Protein AF-A0A4Q3V5G9-F1 (afdb_monomer_lite)

Radius of gyration: 16.15 Å; chains: 1; bounding box: 48×38×40 Å

Structure (mmCIF, N/CA/C/O backbone):
data_AF-A0A4Q3V5G9-F1
#
_entry.id   AF-A0A4Q3V5G9-F1
#
loop_
_atom_site.group_PDB
_atom_site.id
_atom_site.type_symbol
_atom_site.label_atom_id
_atom_site.label_alt_id
_atom_site.label_comp_id
_atom_site.label_asym_id
_atom_site.label_entity_id
_atom_site.label_seq_id
_atom_site.pdbx_PDB_ins_code
_atom_site.Cartn_x
_atom_site.Cartn_y
_atom_site.Cartn_z
_atom_site.occupancy
_atom_site.B_iso_or_equiv
_atom_site.auth_seq_id
_atom_site.auth_comp_id
_atom_site.auth_asym_id
_atom_site.auth_atom_id
_atom_site.pdbx_PDB_model_num
ATOM 1 N N . MET A 1 1 ? -31.375 -8.725 -7.539 1.00 31.72 1 MET A N 1
ATOM 2 C CA . MET A 1 1 ? -30.262 -9.486 -8.143 1.00 31.72 1 MET A CA 1
ATOM 3 C C . MET A 1 1 ? -29.167 -9.565 -7.100 1.00 31.72 1 MET A C 1
ATOM 5 O O . MET A 1 1 ? -28.698 -8.521 -6.667 1.00 31.72 1 MET A O 1
ATOM 9 N N . ALA A 1 2 ? -28.888 -10.764 -6.590 1.00 26.50 2 ALA A N 1
ATOM 10 C CA . ALA A 1 2 ? -27.854 -10.969 -5.586 1.00 26.50 2 ALA A CA 1
ATOM 11 C C . ALA A 1 2 ? -26.496 -10.684 -6.234 1.00 26.50 2 ALA A C 1
ATOM 13 O O . ALA A 1 2 ? -26.147 -11.306 -7.233 1.00 26.50 2 ALA A O 1
ATOM 14 N N . VAL A 1 3 ? -25.788 -9.683 -5.714 1.00 28.17 3 VAL A N 1
ATOM 15 C CA . VAL A 1 3 ? -24.399 -9.417 -6.085 1.00 28.17 3 VAL A CA 1
ATOM 16 C C . VAL A 1 3 ? -23.607 -10.580 -5.513 1.00 28.17 3 VAL A C 1
ATOM 18 O O . VAL A 1 3 ? -23.575 -10.742 -4.292 1.00 28.17 3 VAL A O 1
ATOM 21 N N . ASP A 1 4 ? -23.075 -11.414 -6.398 1.00 29.66 4 ASP A N 1
ATOM 22 C CA . ASP A 1 4 ? -22.263 -12.575 -6.063 1.00 29.66 4 ASP A CA 1
ATOM 23 C C . ASP A 1 4 ? -21.101 -12.094 -5.181 1.00 29.66 4 ASP A C 1
ATOM 25 O O . ASP A 1 4 ? -20.194 -11.382 -5.625 1.00 29.66 4 ASP A O 1
ATOM 29 N N . ARG A 1 5 ? -21.211 -12.336 -3.871 1.00 34.19 5 ARG A N 1
ATOM 30 C CA . ARG A 1 5 ? -20.168 -11.994 -2.909 1.00 34.19 5 ARG A CA 1
ATOM 31 C C . ARG A 1 5 ? -19.086 -13.034 -3.127 1.00 34.19 5 ARG A C 1
ATOM 33 O O . ARG A 1 5 ? -19.183 -14.104 -2.547 1.00 34.19 5 ARG A O 1
ATOM 40 N N . HIS A 1 6 ? -18.094 -12.720 -3.960 1.00 40.41 6 HIS A N 1
ATOM 41 C CA . HIS A 1 6 ? -16.898 -13.547 -4.089 1.00 40.41 6 HIS A CA 1
ATOM 42 C C . HIS A 1 6 ? -16.419 -13.967 -2.695 1.00 40.41 6 HIS A C 1
ATOM 44 O O . HIS A 1 6 ? -16.206 -13.121 -1.820 1.00 40.41 6 HIS A O 1
ATOM 50 N N . ASP A 1 7 ? -16.355 -15.282 -2.501 1.00 39.22 7 ASP A N 1
ATOM 51 C CA . ASP A 1 7 ? -16.186 -15.973 -1.230 1.00 39.22 7 ASP A CA 1
ATOM 52 C C . ASP A 1 7 ? -14.894 -15.570 -0.516 1.00 39.22 7 ASP A C 1
ATOM 54 O O . ASP A 1 7 ? -13.875 -16.236 -0.630 1.00 39.22 7 ASP A O 1
ATOM 58 N N . GLY A 1 8 ? -14.935 -14.461 0.221 1.00 40.03 8 GLY A N 1
ATOM 59 C CA . GLY A 1 8 ? -14.169 -14.187 1.440 1.00 40.03 8 GLY A CA 1
ATOM 60 C C . GLY A 1 8 ? -12.634 -14.271 1.426 1.00 40.03 8 GLY A C 1
ATOM 61 O O . GLY A 1 8 ? -12.043 -13.972 2.457 1.00 40.03 8 GLY A O 1
ATOM 62 N N . GLN A 1 9 ? -11.969 -14.644 0.336 1.00 40.62 9 GLN A N 1
ATOM 63 C CA . GLN A 1 9 ? -10.522 -14.864 0.275 1.00 40.62 9 GLN A CA 1
ATOM 64 C C . GLN A 1 9 ? -9.808 -13.650 -0.332 1.00 40.62 9 GLN A C 1
ATOM 66 O O . GLN A 1 9 ? -10.236 -13.119 -1.352 1.00 40.62 9 GLN A O 1
ATOM 71 N N . LEU A 1 10 ? -8.692 -13.226 0.280 1.00 41.59 10 LEU A N 1
ATOM 72 C CA . LEU A 1 10 ? -7.851 -12.120 -0.216 1.00 41.59 10 LEU A CA 1
ATOM 73 C C . LEU A 1 10 ? -7.216 -12.429 -1.585 1.00 41.59 10 LEU A C 1
ATOM 75 O O . LEU A 1 10 ? -6.940 -11.519 -2.361 1.00 41.59 10 LEU A O 1
ATOM 79 N N . VAL A 1 11 ? -7.004 -13.716 -1.870 1.00 47.81 11 VAL A N 1
ATOM 80 C CA . VAL A 1 11 ? -6.603 -14.273 -3.165 1.00 47.81 11 VAL A CA 1
ATOM 81 C C . VAL A 1 11 ? -7.326 -15.612 -3.285 1.00 47.81 11 VAL A C 1
ATOM 83 O O . VAL A 1 11 ? -7.117 -16.484 -2.443 1.00 47.81 11 VAL A O 1
ATOM 86 N N . CYS A 1 12 ? -8.198 -15.783 -4.281 1.00 43.62 12 CYS A N 1
ATOM 87 C CA . CYS A 1 12 ? -8.873 -17.067 -4.470 1.00 43.62 12 CYS A CA 1
ATOM 88 C C . CYS A 1 12 ? -7.901 -18.136 -5.001 1.00 43.62 12 CYS A C 1
ATOM 90 O O . CYS A 1 12 ? -6.871 -17.816 -5.605 1.00 43.62 12 CYS A O 1
ATOM 92 N N . GLU A 1 13 ? -8.238 -19.413 -4.811 1.00 49.06 13 GLU A N 1
ATOM 93 C CA . GLU A 1 13 ? -7.415 -20.556 -5.241 1.00 49.06 13 GLU A CA 1
ATOM 94 C C . GLU A 1 13 ? -7.000 -20.476 -6.725 1.00 49.06 13 GLU A C 1
ATOM 96 O O . GLU A 1 13 ? -5.856 -20.773 -7.081 1.00 49.06 13 GLU A O 1
ATOM 101 N N . ASP A 1 14 ? -7.894 -19.997 -7.593 1.00 48.88 14 ASP A N 1
ATOM 102 C CA . ASP A 1 14 ? -7.622 -19.823 -9.023 1.00 48.88 14 ASP A CA 1
ATOM 103 C C . ASP A 1 14 ? -6.614 -18.703 -9.308 1.00 48.88 14 ASP A C 1
ATOM 105 O O . ASP A 1 14 ? -5.777 -18.840 -10.204 1.00 48.88 14 ASP A O 1
ATOM 109 N N . CYS A 1 15 ? -6.625 -17.627 -8.514 1.00 47.16 15 CYS A N 1
ATOM 110 C CA . CYS A 1 15 ? -5.627 -16.562 -8.605 1.00 47.16 15 CYS A CA 1
ATOM 111 C C . CYS A 1 15 ? -4.254 -17.043 -8.124 1.00 47.16 15 CYS A C 1
ATOM 113 O O . CYS A 1 15 ? -3.247 -16.738 -8.763 1.00 47.16 15 CYS A O 1
ATOM 115 N N . GLY A 1 16 ? -4.207 -17.868 -7.072 1.00 53.75 16 GLY A N 1
ATOM 116 C CA . GLY A 1 16 ? -2.978 -18.531 -6.623 1.00 53.75 16 GLY A CA 1
ATOM 117 C C . GLY A 1 16 ? -2.389 -19.457 -7.695 1.00 53.75 16 GLY A C 1
ATOM 118 O O . GLY A 1 16 ? -1.198 -19.377 -8.003 1.00 53.75 16 GLY A O 1
ATOM 119 N N . LYS A 1 17 ? -3.230 -20.277 -8.345 1.00 59.41 17 LYS A N 1
ATOM 120 C CA . LYS A 1 17 ? -2.830 -21.144 -9.473 1.00 59.41 17 LYS A CA 1
ATOM 121 C C . LYS A 1 17 ? -2.362 -20.341 -10.687 1.00 59.41 17 LYS A C 1
ATOM 123 O O . LYS A 1 17 ? -1.389 -20.736 -11.329 1.00 59.41 17 LYS A O 1
ATOM 128 N N . ALA A 1 18 ? -3.024 -19.230 -11.014 1.00 58.66 18 ALA A N 1
ATOM 129 C CA . ALA A 1 18 ? -2.612 -18.343 -12.100 1.00 58.66 18 ALA A CA 1
ATOM 130 C C . ALA A 1 18 ? -1.240 -17.716 -11.814 1.00 58.66 18 ALA A C 1
ATOM 132 O O . ALA A 1 18 ? -0.359 -17.779 -12.667 1.00 58.66 18 ALA A O 1
ATOM 133 N N . LEU A 1 19 ? -1.014 -17.215 -10.593 1.00 57.75 19 LEU A N 1
ATOM 134 C CA . LEU A 1 19 ? 0.287 -16.677 -10.193 1.00 57.75 19 LEU A CA 1
ATOM 135 C C . LEU A 1 19 ? 1.388 -17.738 -10.240 1.00 57.75 19 LEU A C 1
ATOM 137 O O . LEU A 1 19 ? 2.486 -17.476 -10.723 1.00 57.75 19 LEU A O 1
ATOM 141 N N . GLN A 1 20 ? 1.094 -18.950 -9.767 1.00 64.50 20 GLN A N 1
ATOM 142 C CA . GLN A 1 20 ? 2.037 -20.065 -9.795 1.00 64.50 20 GLN A CA 1
ATOM 143 C C . GLN A 1 20 ? 2.399 -20.472 -11.231 1.00 64.50 20 GLN A C 1
ATOM 145 O O . GLN A 1 20 ? 3.570 -20.732 -11.507 1.00 64.50 20 GLN A O 1
ATOM 150 N N . ARG A 1 21 ? 1.428 -20.479 -12.156 1.00 64.69 21 ARG A N 1
ATOM 151 C CA . ARG A 1 21 ? 1.677 -20.705 -13.592 1.00 64.69 21 ARG A CA 1
ATOM 152 C C . ARG A 1 21 ? 2.525 -19.593 -14.207 1.00 64.69 21 ARG A C 1
ATOM 154 O O . ARG A 1 21 ? 3.433 -19.889 -14.972 1.00 64.69 21 ARG A O 1
ATOM 161 N N . GLU A 1 22 ? 2.241 -18.339 -13.868 1.00 59.44 22 GLU A N 1
ATOM 162 C CA . GLU A 1 22 ? 2.932 -17.172 -14.431 1.00 59.44 22 GLU A CA 1
ATOM 163 C C . GLU A 1 22 ? 4.354 -16.985 -13.871 1.00 59.44 22 GLU A C 1
ATOM 165 O O . GLU A 1 22 ? 5.231 -16.467 -14.564 1.00 59.44 22 GLU A O 1
ATOM 170 N N . LEU A 1 23 ? 4.611 -17.399 -12.625 1.00 61.69 23 LEU A N 1
ATOM 171 C CA . LEU A 1 23 ? 5.851 -17.074 -11.904 1.00 61.69 23 LEU A CA 1
ATOM 172 C C . LEU A 1 23 ? 6.726 -18.289 -11.573 1.00 61.69 23 LEU A C 1
ATOM 174 O O . LEU A 1 23 ? 7.880 -18.105 -11.190 1.00 61.69 23 LEU A O 1
ATOM 178 N N . GLY A 1 24 ? 6.218 -19.517 -11.720 1.00 56.03 24 GLY A N 1
ATOM 179 C CA . GLY A 1 24 ? 6.989 -20.753 -11.532 1.00 56.03 24 GLY A CA 1
ATOM 180 C C . GLY A 1 24 ? 7.464 -21.020 -10.096 1.00 56.03 24 GLY A C 1
ATOM 181 O O . GLY A 1 24 ? 8.323 -21.875 -9.894 1.00 56.03 24 GLY A O 1
ATOM 182 N N . ALA A 1 25 ? 6.937 -20.304 -9.098 1.00 55.59 25 ALA A N 1
ATOM 183 C CA . ALA A 1 25 ? 7.337 -20.419 -7.695 1.00 55.59 25 ALA A CA 1
ATOM 184 C C . ALA A 1 25 ? 6.276 -21.153 -6.855 1.00 55.59 25 ALA A C 1
ATOM 186 O O . ALA A 1 25 ? 5.087 -20.845 -6.944 1.00 55.59 25 ALA A O 1
ATOM 187 N N . SER A 1 26 ? 6.699 -22.093 -5.999 1.00 55.34 26 SER A N 1
ATOM 188 C CA . SER A 1 26 ? 5.831 -22.696 -4.979 1.00 55.34 26 SER A CA 1
ATOM 189 C C . SER A 1 26 ? 5.701 -21.740 -3.792 1.00 55.34 26 SER A C 1
ATOM 191 O O . SER A 1 26 ? 6.559 -21.703 -2.909 1.00 55.34 26 SER A O 1
ATOM 193 N N . ILE A 1 27 ? 4.651 -20.930 -3.785 1.00 56.03 27 ILE A N 1
ATOM 194 C CA . ILE A 1 27 ? 4.321 -20.065 -2.650 1.00 56.03 27 ILE A CA 1
ATOM 195 C C . ILE A 1 27 ? 3.196 -20.750 -1.882 1.00 56.03 27 ILE A C 1
ATOM 197 O O . ILE A 1 27 ? 2.238 -21.229 -2.486 1.00 56.03 27 ILE A O 1
ATOM 201 N N . ASP A 1 28 ? 3.329 -20.828 -0.558 1.00 59.19 28 ASP A N 1
ATOM 202 C CA . ASP A 1 28 ? 2.229 -21.248 0.305 1.00 59.19 28 ASP A CA 1
ATOM 203 C C . ASP A 1 28 ? 1.122 -20.185 0.249 1.00 59.19 28 ASP A C 1
ATOM 205 O O . ASP A 1 28 ? 1.207 -19.130 0.886 1.00 59.19 28 ASP A O 1
ATOM 209 N N . TRP A 1 29 ? 0.116 -20.473 -0.576 1.00 55.75 29 TRP A N 1
ATOM 210 C CA . TRP A 1 29 ? -1.085 -19.670 -0.782 1.00 55.75 29 TRP A CA 1
ATOM 211 C C . TRP A 1 29 ? -2.231 -20.082 0.138 1.00 55.75 29 TRP A C 1
ATOM 213 O O . TRP A 1 29 ? -3.368 -19.733 -0.164 1.00 55.75 29 TRP A O 1
ATOM 223 N N . THR A 1 30 ? -1.972 -20.835 1.217 1.00 54.78 30 THR A N 1
ATOM 224 C CA . THR A 1 30 ? -3.031 -21.254 2.144 1.00 54.78 30 THR A CA 1
ATOM 225 C C . THR A 1 30 ? -3.880 -20.035 2.510 1.00 54.78 30 THR A C 1
ATOM 227 O O . THR A 1 30 ? -3.338 -19.099 3.120 1.00 54.78 30 THR A O 1
ATOM 230 N N . PRO A 1 31 ? -5.171 -20.012 2.114 1.00 50.31 31 PRO A N 1
ATOM 231 C CA . PRO A 1 31 ? -6.043 -18.887 2.384 1.00 50.31 31 PRO A CA 1
ATOM 232 C C . PRO A 1 31 ? -6.068 -18.664 3.887 1.00 50.31 31 PRO A C 1
ATOM 234 O O . PRO A 1 31 ? -6.412 -19.568 4.651 1.00 50.31 31 PRO A O 1
ATOM 237 N N . LEU A 1 32 ? -5.654 -17.478 4.323 1.00 51.88 32 LEU A N 1
ATOM 238 C CA . LEU A 1 32 ? -5.860 -17.109 5.710 1.00 51.88 32 LEU A CA 1
ATOM 239 C C . LEU A 1 32 ? -7.339 -16.787 5.925 1.00 51.88 32 LEU A C 1
ATOM 241 O O . LEU A 1 32 ? -7.994 -16.295 4.999 1.00 51.88 32 LEU A O 1
ATOM 245 N N . PRO A 1 33 ? -7.873 -17.053 7.130 1.00 56.34 33 PRO A N 1
ATOM 246 C CA . PRO A 1 33 ? -9.193 -16.572 7.488 1.00 56.34 33 PRO A CA 1
ATOM 247 C C . PRO A 1 33 ? -9.266 -15.069 7.227 1.00 56.34 33 PRO A C 1
ATOM 249 O O . PRO A 1 33 ? -8.319 -14.326 7.501 1.00 56.34 33 PRO A O 1
ATOM 252 N N . LYS A 1 34 ? -10.385 -14.643 6.639 1.00 61.22 34 LYS A N 1
ATOM 253 C CA . LYS A 1 34 ? -10.611 -13.241 6.309 1.00 61.22 34 LYS A CA 1
ATOM 254 C C . LYS A 1 34 ? -10.500 -12.417 7.596 1.00 61.22 34 LYS A C 1
ATOM 256 O O . LYS A 1 34 ? -11.218 -12.732 8.544 1.00 61.22 34 LYS A O 1
ATOM 261 N N . PRO A 1 35 ? -9.641 -11.388 7.651 1.00 67.56 35 PRO A N 1
ATOM 262 C CA . PRO A 1 35 ? -9.662 -10.480 8.783 1.00 67.56 35 PRO A CA 1
ATOM 263 C C . PRO A 1 35 ? -10.997 -9.724 8.795 1.00 67.56 35 PRO A C 1
ATOM 265 O O . PRO A 1 35 ? -11.528 -9.385 7.734 1.00 67.56 35 PRO A O 1
ATOM 268 N N . ASP A 1 36 ? -11.520 -9.435 9.988 1.00 79.25 36 ASP A N 1
ATOM 269 C CA . ASP A 1 36 ? -12.765 -8.668 10.155 1.00 79.25 36 ASP A CA 1
ATOM 270 C C . ASP A 1 36 ? -12.675 -7.281 9.502 1.00 79.25 36 ASP A C 1
ATOM 272 O O . ASP A 1 36 ? -13.669 -6.763 8.996 1.00 79.25 36 ASP A O 1
ATOM 276 N N . LYS A 1 37 ? -11.458 -6.721 9.462 1.00 87.69 37 LYS A N 1
ATOM 277 C CA . LYS A 1 37 ? -11.112 -5.476 8.775 1.00 87.69 37 LYS A CA 1
ATOM 278 C C . LYS A 1 37 ? -10.113 -5.723 7.653 1.00 87.69 37 LYS A C 1
ATOM 280 O O . LYS A 1 37 ? -9.019 -6.246 7.877 1.00 87.69 37 LYS A O 1
ATOM 285 N N . VAL A 1 38 ? -10.454 -5.289 6.446 1.00 92.31 38 VAL A N 1
ATOM 286 C CA . VAL A 1 38 ? -9.580 -5.374 5.275 1.00 92.31 38 VAL A CA 1
ATOM 287 C C . VAL A 1 38 ? -8.562 -4.236 5.328 1.00 92.31 38 VAL A C 1
ATOM 289 O O . VAL A 1 38 ? -8.919 -3.059 5.314 1.00 92.31 38 VAL A O 1
ATOM 292 N N . THR A 1 39 ? -7.274 -4.582 5.368 1.00 95.69 39 THR A N 1
ATOM 293 C CA . THR A 1 39 ? -6.179 -3.604 5.289 1.00 95.69 39 THR A CA 1
ATOM 294 C C . THR A 1 39 ? -5.511 -3.659 3.922 1.00 95.69 39 THR A C 1
ATOM 296 O O . THR A 1 39 ? -5.045 -4.719 3.505 1.00 95.69 39 THR A O 1
ATOM 299 N N . LEU A 1 40 ? -5.395 -2.504 3.266 1.00 96.25 40 LEU A N 1
ATOM 300 C CA . LEU A 1 40 ? -4.617 -2.319 2.044 1.00 96.25 40 LEU A CA 1
ATOM 301 C C . LEU A 1 40 ? -3.353 -1.501 2.341 1.00 96.25 40 LEU A C 1
ATOM 303 O O . LEU A 1 40 ? -3.429 -0.365 2.801 1.00 96.25 40 LEU A O 1
ATOM 307 N N . ALA A 1 41 ? -2.184 -2.053 2.043 1.00 97.06 41 ALA A N 1
ATOM 308 C CA . ALA A 1 41 ? -0.905 -1.359 2.097 1.00 97.06 41 ALA A CA 1
ATOM 309 C C . ALA A 1 41 ? -0.454 -0.955 0.690 1.00 97.06 41 ALA A C 1
ATOM 311 O O . ALA A 1 41 ? -0.208 -1.810 -0.160 1.00 97.06 41 ALA A O 1
ATOM 312 N N . ILE A 1 42 ? -0.302 0.349 0.462 1.00 96.12 42 ILE A N 1
ATOM 313 C CA . ILE A 1 42 ? 0.133 0.930 -0.810 1.00 96.12 42 ILE A CA 1
ATOM 314 C C . ILE A 1 42 ? 1.600 1.343 -0.685 1.00 96.12 42 ILE A C 1
ATOM 316 O O . ILE A 1 42 ? 1.952 2.259 0.062 1.00 96.12 42 ILE A O 1
ATOM 320 N N . LEU A 1 43 ? 2.463 0.660 -1.429 1.00 92.44 43 LEU A N 1
ATOM 321 C CA . LEU A 1 43 ? 3.888 0.955 -1.544 1.00 92.44 43 LEU A CA 1
ATOM 322 C C . LEU A 1 43 ? 4.154 1.966 -2.656 1.00 92.44 43 LEU A C 1
ATOM 324 O O . LEU A 1 43 ? 3.373 2.100 -3.589 1.00 92.44 43 LEU A O 1
ATOM 328 N N . GLN A 1 44 ? 5.285 2.664 -2.583 1.00 84.06 44 GLN A N 1
ATOM 329 C CA . GLN A 1 44 ? 5.640 3.677 -3.572 1.00 84.06 44 GLN A CA 1
ATOM 330 C C . GLN A 1 44 ? 5.762 3.114 -4.996 1.00 84.06 44 GLN A C 1
ATOM 332 O O . GLN A 1 44 ? 5.144 3.698 -5.866 1.00 84.06 44 GLN A O 1
ATOM 337 N N . AS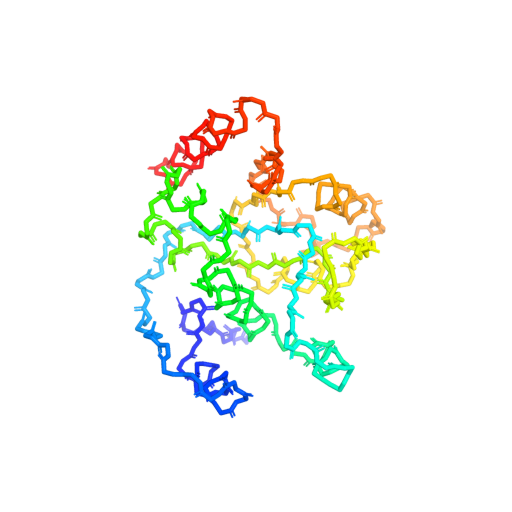N A 1 45 ? 6.539 2.050 -5.243 1.00 73.44 45 ASN A N 1
ATOM 338 C CA . ASN A 1 45 ? 6.699 1.376 -6.546 1.00 73.44 45 ASN A CA 1
ATOM 339 C C . ASN A 1 45 ? 7.483 0.064 -6.378 1.00 73.44 45 ASN A C 1
ATOM 341 O O . ASN A 1 45 ? 8.182 -0.119 -5.378 1.00 73.44 45 ASN A O 1
ATOM 345 N N . GLN A 1 46 ? 7.445 -0.801 -7.394 1.00 68.94 46 GLN A N 1
ATOM 346 C CA . GLN A 1 46 ? 8.215 -2.043 -7.417 1.00 68.94 46 GLN A CA 1
ATOM 347 C C . GLN A 1 46 ? 9.551 -1.915 -8.147 1.00 68.94 46 GLN A C 1
ATOM 349 O O . GLN A 1 46 ? 9.655 -1.290 -9.206 1.00 68.94 46 GLN A O 1
ATOM 354 N N . TRP A 1 47 ? 10.557 -2.613 -7.617 1.00 64.62 47 TRP A N 1
ATOM 355 C CA . TRP A 1 47 ? 11.845 -2.817 -8.276 1.00 64.62 47 TRP A CA 1
ATOM 356 C C . TRP A 1 47 ? 12.128 -4.309 -8.346 1.00 64.62 47 TRP A C 1
ATOM 358 O O . TRP A 1 47 ? 12.118 -4.998 -7.324 1.00 64.62 47 TRP A O 1
ATOM 368 N N . GLY A 1 48 ? 12.370 -4.815 -9.548 1.00 58.75 48 GLY A N 1
ATOM 369 C CA . GLY A 1 48 ? 12.673 -6.222 -9.764 1.00 58.75 48 GLY A CA 1
ATOM 370 C C . GLY A 1 48 ? 13.839 -6.365 -10.723 1.00 58.75 48 GLY A C 1
ATOM 371 O O . GLY A 1 48 ? 13.723 -6.007 -11.889 1.00 58.75 48 GLY A O 1
ATOM 372 N N . HIS A 1 49 ? 14.940 -6.963 -10.264 1.00 49.84 49 HIS A N 1
ATOM 373 C CA . HIS A 1 49 ? 16.083 -7.300 -11.125 1.00 49.84 49 HIS A CA 1
ATOM 374 C C . HIS A 1 49 ? 15.732 -8.323 -12.224 1.00 49.84 49 HIS A C 1
ATOM 376 O O . HIS A 1 49 ? 16.520 -8.548 -13.136 1.00 49.84 49 HIS A O 1
ATOM 382 N N . THR A 1 50 ? 14.551 -8.941 -12.138 1.00 55.84 50 THR A N 1
ATOM 383 C CA . THR A 1 50 ? 14.025 -9.951 -13.066 1.00 55.84 50 THR A CA 1
ATOM 384 C C . THR A 1 50 ? 12.792 -9.475 -13.845 1.00 55.84 50 THR A C 1
ATOM 386 O O . THR A 1 50 ? 12.160 -10.277 -14.543 1.00 55.84 50 THR A O 1
ATOM 389 N N . ALA A 1 51 ? 12.421 -8.194 -13.726 1.00 62.59 51 ALA A N 1
ATOM 390 C CA . ALA A 1 51 ? 11.328 -7.608 -14.491 1.00 62.59 51 ALA A CA 1
ATOM 391 C C . ALA A 1 51 ? 11.798 -7.349 -15.930 1.00 62.59 51 ALA A C 1
ATOM 393 O O . ALA A 1 51 ? 12.644 -6.489 -16.170 1.00 62.59 51 ALA A O 1
ATOM 394 N N . THR A 1 52 ? 11.278 -8.120 -16.886 1.00 67.25 52 THR A N 1
ATOM 395 C CA . THR A 1 52 ? 11.495 -7.861 -18.316 1.00 67.25 52 THR A CA 1
ATOM 396 C C . THR A 1 52 ? 10.435 -6.881 -18.823 1.00 67.25 52 THR A C 1
ATOM 398 O O . THR A 1 52 ? 9.338 -6.855 -18.256 1.00 67.25 52 THR A O 1
ATOM 401 N N . PRO A 1 53 ? 10.702 -6.098 -19.883 1.00 66.12 53 PRO A N 1
ATOM 402 C CA . PRO A 1 53 ? 9.706 -5.201 -20.471 1.00 66.12 53 PRO A CA 1
ATOM 403 C C . PRO A 1 53 ? 8.372 -5.894 -20.778 1.00 66.12 53 PRO A C 1
ATOM 405 O O . PRO A 1 53 ? 7.311 -5.335 -20.523 1.00 66.12 53 PRO A O 1
ATOM 408 N N . GLU A 1 54 ? 8.415 -7.145 -21.237 1.00 71.06 54 GLU A N 1
ATOM 409 C CA . GLU A 1 54 ? 7.234 -7.953 -21.545 1.00 71.06 54 GLU A CA 1
ATOM 410 C C . GLU A 1 54 ? 6.451 -8.315 -20.279 1.00 71.06 54 GLU A C 1
ATOM 412 O O . GLU A 1 54 ? 5.223 -8.250 -20.269 1.00 71.06 54 GLU A O 1
ATOM 417 N N . LYS A 1 55 ? 7.142 -8.660 -19.183 1.00 69.50 55 LYS A N 1
ATOM 418 C CA . LYS A 1 55 ? 6.490 -8.900 -17.887 1.00 69.50 55 LYS A CA 1
ATOM 419 C C . LYS A 1 55 ? 5.847 -7.625 -17.355 1.00 69.50 55 LYS A C 1
ATOM 421 O O . LYS A 1 55 ? 4.703 -7.682 -16.924 1.00 69.50 55 LYS A O 1
ATOM 426 N N . VAL A 1 56 ? 6.548 -6.491 -17.431 1.00 67.38 56 VAL A N 1
ATOM 427 C CA . VAL A 1 56 ? 6.028 -5.183 -16.994 1.00 67.38 56 VAL A CA 1
ATOM 428 C C . VAL A 1 56 ? 4.819 -4.760 -17.826 1.00 67.38 56 VAL A C 1
ATOM 430 O O . VAL A 1 56 ? 3.842 -4.272 -17.267 1.00 67.38 56 VAL A O 1
ATOM 433 N N . ALA A 1 57 ? 4.834 -5.002 -19.140 1.00 71.12 57 ALA A N 1
ATOM 434 C CA . ALA A 1 57 ? 3.695 -4.716 -20.007 1.00 71.12 57 ALA A CA 1
ATOM 435 C C . ALA A 1 57 ? 2.444 -5.504 -19.588 1.00 71.12 57 ALA A C 1
ATOM 437 O O . ALA A 1 57 ? 1.360 -4.932 -19.525 1.00 71.12 57 ALA A O 1
ATOM 438 N N . ARG A 1 58 ? 2.604 -6.783 -19.220 1.00 77.44 58 ARG A N 1
ATOM 439 C CA . ARG A 1 58 ? 1.490 -7.641 -18.781 1.00 77.44 58 ARG A CA 1
ATOM 440 C C . ARG A 1 58 ? 0.921 -7.257 -17.413 1.00 77.44 58 ARG A C 1
ATOM 442 O O . ARG A 1 58 ? -0.242 -7.555 -17.166 1.00 77.44 58 ARG A O 1
ATOM 449 N N . LEU A 1 59 ? 1.688 -6.580 -16.547 1.00 75.19 59 LEU A N 1
ATOM 450 C CA . LEU A 1 59 ? 1.199 -6.139 -15.230 1.00 75.19 59 LEU A CA 1
ATOM 451 C C . LEU A 1 59 ? -0.011 -5.206 -15.336 1.00 75.19 59 LEU A C 1
ATOM 453 O O . LEU A 1 59 ? -0.846 -5.197 -14.436 1.00 75.19 59 LEU A O 1
ATOM 457 N N . LYS A 1 60 ? -0.118 -4.434 -16.425 1.00 76.25 60 LYS A N 1
ATOM 458 C CA . LYS A 1 60 ? -1.211 -3.472 -16.636 1.00 76.25 60 LYS A CA 1
ATOM 459 C C . LYS A 1 60 ? -2.577 -4.141 -16.757 1.00 76.25 60 LYS A C 1
ATOM 461 O O . LYS A 1 60 ? -3.563 -3.564 -16.305 1.00 76.25 60 LYS A O 1
ATOM 466 N N . ASP A 1 61 ? -2.599 -5.360 -17.288 1.00 84.06 61 ASP A N 1
ATOM 467 C CA . ASP A 1 61 ? -3.816 -6.128 -17.559 1.00 84.06 61 ASP A CA 1
ATOM 468 C C . ASP A 1 61 ? -4.183 -7.079 -16.410 1.00 84.06 61 ASP A C 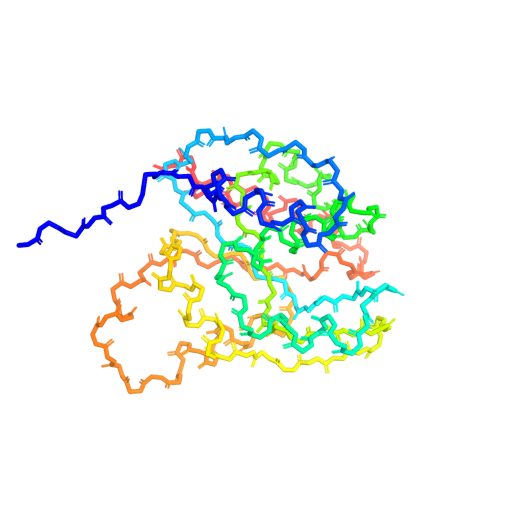1
ATOM 470 O O . ASP A 1 61 ? -5.169 -7.817 -16.483 1.00 84.06 61 ASP A O 1
ATOM 474 N N . TRP A 1 62 ? -3.371 -7.126 -15.350 1.00 82.19 62 TRP A N 1
ATOM 475 C CA . TRP A 1 62 ? -3.622 -8.016 -14.227 1.00 82.19 62 TRP A CA 1
ATOM 476 C C . TRP A 1 62 ? -4.761 -7.506 -13.357 1.00 82.19 62 TRP A C 1
ATOM 478 O O . TRP A 1 62 ? -4.835 -6.328 -13.008 1.00 82.19 62 TRP A O 1
ATOM 488 N N . LYS A 1 63 ? -5.620 -8.441 -12.944 1.00 83.38 63 LYS A N 1
ATOM 489 C CA . LYS A 1 63 ? -6.648 -8.162 -11.944 1.00 83.38 63 LYS A CA 1
ATOM 490 C C . LYS A 1 63 ? -6.003 -7.738 -10.610 1.00 83.38 63 LYS A C 1
ATOM 492 O O . LYS A 1 63 ? -4.910 -8.234 -10.300 1.00 83.38 63 LYS A O 1
ATOM 497 N N . PRO A 1 64 ? -6.657 -6.881 -9.802 1.00 85.50 64 PRO A N 1
ATOM 498 C CA . PRO A 1 64 ? -6.093 -6.368 -8.551 1.00 85.50 64 PRO A CA 1
ATOM 499 C C . PRO A 1 64 ? -5.565 -7.447 -7.593 1.00 85.50 64 PRO A C 1
ATOM 501 O O . PRO A 1 64 ? -4.494 -7.281 -7.016 1.00 85.50 64 PRO A O 1
ATOM 504 N N . GLU A 1 65 ? -6.260 -8.574 -7.460 1.00 82.62 65 GLU A N 1
ATOM 505 C CA . GLU A 1 65 ? -5.887 -9.701 -6.600 1.00 82.62 65 GLU A CA 1
ATOM 506 C C . GLU A 1 65 ? -4.621 -10.434 -7.070 1.00 82.62 65 GLU A C 1
ATOM 508 O O . GLU A 1 65 ? -3.762 -10.794 -6.261 1.00 82.62 65 GLU A O 1
ATOM 513 N N . ILE A 1 66 ? -4.454 -10.580 -8.386 1.00 81.31 66 ILE A N 1
ATOM 514 C CA . ILE A 1 66 ? -3.257 -11.163 -9.006 1.00 81.31 66 ILE A CA 1
ATOM 515 C C . ILE A 1 66 ? -2.078 -10.209 -8.799 1.00 81.31 66 ILE A C 1
ATOM 517 O O . ILE A 1 66 ? -1.009 -10.615 -8.342 1.00 81.31 66 ILE A O 1
ATOM 521 N N . PHE A 1 67 ? -2.282 -8.919 -9.076 1.00 84.88 67 PHE A N 1
ATOM 522 C CA . PHE A 1 67 ? -1.251 -7.906 -8.882 1.00 84.88 67 PHE A CA 1
ATOM 523 C C . PHE A 1 67 ? -0.806 -7.826 -7.417 1.00 84.88 67 PHE A C 1
ATOM 525 O O . PHE A 1 67 ? 0.392 -7.869 -7.141 1.00 84.88 67 PHE A O 1
ATOM 532 N N . ALA A 1 68 ? -1.742 -7.804 -6.467 1.00 85.94 68 ALA A N 1
ATOM 533 C CA . ALA A 1 68 ? -1.420 -7.767 -5.045 1.00 85.94 68 ALA A CA 1
ATOM 534 C C . ALA A 1 68 ? -0.633 -9.007 -4.581 1.00 85.94 68 ALA A C 1
ATOM 536 O O . ALA A 1 68 ? 0.364 -8.890 -3.861 1.00 85.94 68 ALA A O 1
ATOM 537 N N . GLY A 1 69 ? -1.017 -10.200 -5.054 1.00 82.12 69 GLY A N 1
ATOM 538 C CA . GLY A 1 69 ? -0.268 -11.434 -4.803 1.00 82.12 69 GLY A CA 1
ATOM 539 C C . GLY A 1 69 ? 1.175 -11.361 -5.314 1.00 82.12 69 GLY A C 1
ATOM 540 O O . GLY A 1 69 ? 2.111 -11.759 -4.614 1.00 82.12 69 GLY A O 1
ATOM 541 N N . TYR A 1 70 ? 1.380 -10.787 -6.501 1.00 83.06 70 TYR A N 1
ATOM 542 C CA . TYR A 1 70 ? 2.712 -10.567 -7.063 1.00 83.06 70 TYR A CA 1
ATOM 543 C C . TYR A 1 70 ? 3.552 -9.582 -6.248 1.00 83.06 70 TYR A C 1
ATOM 545 O O . TYR A 1 70 ? 4.720 -9.864 -5.970 1.00 83.06 70 TYR A O 1
ATOM 553 N N . VAL A 1 71 ? 2.969 -8.464 -5.806 1.00 85.81 71 VAL A N 1
ATOM 554 C CA . VAL A 1 71 ? 3.664 -7.507 -4.933 1.00 85.81 71 VAL A CA 1
ATOM 555 C C . VAL A 1 71 ? 4.086 -8.185 -3.628 1.00 85.81 71 VAL A C 1
ATOM 557 O O . VAL A 1 71 ? 5.253 -8.096 -3.239 1.00 85.81 71 VAL A O 1
ATOM 560 N N . GLY A 1 72 ? 3.178 -8.928 -2.987 1.00 86.00 72 GLY A N 1
ATOM 561 C CA . GLY A 1 72 ? 3.469 -9.693 -1.771 1.00 86.00 72 GLY A CA 1
ATOM 562 C C . GLY A 1 72 ? 4.606 -10.706 -1.954 1.00 86.00 72 GLY A C 1
ATOM 563 O O . GLY A 1 72 ? 5.515 -10.785 -1.122 1.00 86.00 72 GLY A O 1
ATOM 564 N N . MET A 1 73 ? 4.615 -11.437 -3.072 1.00 81.75 73 MET A N 1
ATOM 565 C CA . MET A 1 73 ? 5.714 -12.341 -3.426 1.00 81.75 73 MET A CA 1
ATOM 566 C C . MET A 1 73 ? 7.041 -11.588 -3.575 1.00 81.75 73 MET A C 1
ATOM 568 O O . MET A 1 73 ? 8.062 -12.013 -3.030 1.00 81.75 73 MET A O 1
ATOM 572 N N . CYS A 1 74 ? 7.055 -10.478 -4.311 1.00 79.62 74 CYS A N 1
ATOM 573 C CA . CYS A 1 74 ? 8.285 -9.732 -4.550 1.00 79.62 74 CYS A CA 1
ATOM 574 C C . CYS A 1 74 ? 8.851 -9.097 -3.279 1.00 79.62 74 CYS A C 1
ATOM 576 O O . CYS A 1 74 ? 10.072 -9.042 -3.131 1.00 79.62 74 CYS A O 1
ATOM 578 N N . LEU A 1 75 ? 7.999 -8.701 -2.331 1.00 81.69 75 LEU A N 1
ATOM 579 C CA . LEU A 1 75 ? 8.441 -8.334 -0.988 1.00 81.69 75 LEU A CA 1
ATOM 580 C C . LEU A 1 75 ? 9.156 -9.516 -0.317 1.00 81.69 75 LEU A C 1
ATOM 582 O O . LEU A 1 75 ? 10.316 -9.382 0.081 1.00 81.69 75 LEU A O 1
ATOM 586 N N . ARG A 1 76 ? 8.513 -10.691 -0.269 1.00 8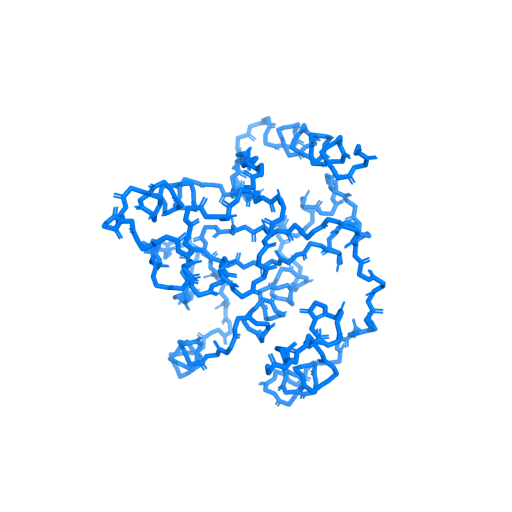0.88 76 ARG A N 1
ATOM 587 C CA . ARG A 1 76 ? 9.059 -11.910 0.358 1.00 80.88 76 ARG A CA 1
ATOM 588 C C . ARG A 1 76 ? 10.383 -12.396 -0.230 1.00 80.88 76 ARG A C 1
ATOM 590 O O . ARG A 1 76 ? 11.127 -13.070 0.476 1.00 80.88 76 ARG A O 1
ATOM 597 N N . GLY A 1 77 ? 10.726 -12.019 -1.462 1.00 69.94 77 GLY A N 1
ATOM 598 C CA . GLY A 1 77 ? 11.980 -12.369 -2.148 1.00 69.94 77 GLY A CA 1
ATOM 599 C C . GLY A 1 77 ? 13.284 -11.848 -1.511 1.00 69.94 77 GLY A C 1
ATOM 600 O O . GLY A 1 77 ? 14.293 -11.745 -2.201 1.00 69.94 77 GLY A O 1
ATOM 601 N N . GLY A 1 78 ? 13.291 -11.499 -0.220 1.00 60.00 78 GLY A N 1
ATOM 602 C CA . GLY A 1 78 ? 14.500 -11.181 0.547 1.00 60.00 78 GLY A CA 1
ATOM 603 C C . GLY A 1 78 ? 14.934 -9.714 0.515 1.00 60.00 78 GLY A C 1
ATOM 604 O O . GLY A 1 78 ? 16.048 -9.397 0.932 1.00 60.00 78 GLY A O 1
ATOM 605 N N . CYS A 1 79 ? 14.082 -8.793 0.057 1.00 74.25 79 CYS A N 1
ATOM 606 C CA . CYS A 1 79 ? 14.417 -7.369 0.065 1.00 74.25 79 CYS A CA 1
ATOM 607 C C . CYS A 1 79 ? 14.462 -6.789 1.498 1.00 74.25 79 CYS A C 1
ATOM 609 O O . CYS A 1 79 ? 13.737 -7.221 2.398 1.00 74.25 79 CYS A O 1
ATOM 611 N N . GLN A 1 80 ? 15.286 -5.754 1.720 1.00 82.50 80 GLN A N 1
ATOM 612 C CA . GLN A 1 80 ? 15.350 -5.055 3.018 1.00 82.50 80 GLN A CA 1
ATOM 613 C C . GLN A 1 80 ? 13.986 -4.498 3.456 1.00 82.50 80 GLN A C 1
ATOM 615 O O . GLN A 1 80 ? 13.707 -4.437 4.652 1.00 82.50 80 GLN A O 1
ATOM 620 N N . THR A 1 81 ? 13.137 -4.113 2.499 1.00 87.06 81 THR A N 1
ATOM 621 C CA . THR A 1 81 ? 11.760 -3.665 2.742 1.00 87.06 81 THR A CA 1
ATOM 622 C C . THR A 1 81 ? 10.968 -4.723 3.510 1.00 87.06 81 THR A C 1
ATOM 624 O O . THR A 1 81 ? 10.430 -4.415 4.570 1.00 87.06 81 THR A O 1
ATOM 627 N N . TYR A 1 82 ? 10.967 -5.976 3.048 1.00 88.56 82 TYR A N 1
ATOM 628 C CA . TYR A 1 82 ? 10.255 -7.072 3.709 1.00 88.56 82 TYR A CA 1
ATOM 629 C C . TYR A 1 82 ? 10.783 -7.345 5.113 1.00 88.56 82 TYR A C 1
ATOM 631 O O . TYR A 1 82 ? 10.003 -7.360 6.057 1.00 88.56 82 TYR A O 1
ATOM 639 N N . GLN A 1 83 ? 12.103 -7.439 5.287 1.00 89.12 83 GLN A N 1
ATOM 640 C CA . GLN A 1 83 ? 12.704 -7.666 6.609 1.00 89.12 83 GLN A CA 1
ATOM 641 C C . GLN A 1 83 ? 12.289 -6.597 7.633 1.00 89.12 83 GLN A C 1
ATOM 643 O O . GLN A 1 83 ? 12.044 -6.888 8.804 1.00 89.12 83 GLN A O 1
ATOM 648 N N . ARG A 1 84 ? 12.175 -5.341 7.192 1.00 92.62 84 ARG A N 1
ATOM 649 C CA . ARG A 1 84 ? 11.741 -4.227 8.043 1.00 92.62 84 ARG A CA 1
ATOM 650 C C . ARG A 1 84 ? 10.247 -4.263 8.339 1.00 92.62 84 ARG A C 1
ATOM 652 O O . ARG A 1 84 ? 9.871 -3.977 9.474 1.00 92.62 84 ARG A O 1
ATOM 659 N N . ILE A 1 85 ? 9.427 -4.641 7.359 1.00 93.50 85 ILE A N 1
ATOM 660 C CA . ILE A 1 85 ? 7.991 -4.852 7.554 1.00 93.50 85 ILE A CA 1
ATOM 661 C C . ILE A 1 85 ? 7.766 -5.976 8.567 1.00 93.50 85 ILE A C 1
ATOM 663 O O . ILE A 1 85 ? 7.088 -5.745 9.562 1.00 93.50 85 ILE A O 1
ATOM 667 N N . ILE A 1 86 ? 8.401 -7.140 8.397 1.00 94.94 86 ILE A N 1
ATOM 668 C CA . ILE A 1 86 ? 8.277 -8.269 9.331 1.00 94.94 86 ILE A CA 1
ATOM 669 C C . ILE A 1 86 ? 8.707 -7.878 10.741 1.00 94.94 86 ILE A C 1
ATOM 671 O O . ILE A 1 86 ? 7.998 -8.165 11.700 1.00 94.94 86 ILE A O 1
ATOM 675 N N . LYS A 1 87 ? 9.821 -7.153 10.882 1.00 94.56 87 LYS A N 1
ATOM 676 C CA . LYS A 1 87 ? 10.295 -6.693 12.193 1.00 94.56 87 LYS A CA 1
ATOM 677 C C . LYS A 1 87 ? 9.308 -5.757 12.908 1.00 94.56 87 LYS A C 1
ATOM 679 O O . LYS A 1 87 ? 9.318 -5.711 14.135 1.00 94.56 87 LYS A O 1
ATOM 684 N N . ALA A 1 88 ? 8.509 -4.982 12.175 1.00 96.69 88 ALA A N 1
ATOM 685 C CA . ALA A 1 88 ? 7.564 -4.024 12.754 1.00 96.69 88 ALA A CA 1
ATOM 686 C C . ALA A 1 88 ? 6.148 -4.605 12.933 1.00 96.69 88 ALA A C 1
ATOM 688 O O . ALA A 1 88 ? 5.538 -4.467 13.998 1.00 96.69 88 ALA A O 1
ATOM 689 N N . PHE A 1 89 ? 5.629 -5.266 11.899 1.00 95.19 89 PHE A N 1
ATOM 690 C CA . PHE A 1 89 ? 4.257 -5.766 11.829 1.00 95.19 89 PHE A CA 1
ATOM 691 C C . PHE A 1 89 ? 4.129 -7.213 12.318 1.00 95.19 89 PHE A C 1
ATOM 693 O O . PHE A 1 89 ? 3.144 -7.535 12.982 1.00 95.19 89 PHE A O 1
ATOM 700 N N . GLY A 1 90 ? 5.142 -8.046 12.076 1.00 94.19 90 GLY A N 1
ATOM 701 C CA . GLY A 1 90 ? 5.091 -9.497 12.263 1.00 94.19 90 GLY A CA 1
ATOM 702 C C . GLY A 1 90 ? 4.661 -10.239 10.993 1.00 94.19 90 GLY A C 1
ATOM 703 O O . GLY A 1 90 ? 4.048 -9.663 10.095 1.00 94.19 90 GLY A O 1
ATOM 704 N N . GLU A 1 91 ? 4.992 -11.531 10.916 1.00 90.69 91 GLU A N 1
ATOM 705 C CA . GLU A 1 91 ? 4.677 -12.384 9.754 1.00 90.69 91 GLU A CA 1
ATOM 706 C C . GLU A 1 91 ? 3.171 -12.598 9.576 1.00 90.69 91 GLU A C 1
ATOM 708 O O . GLU A 1 91 ? 2.674 -12.584 8.455 1.00 90.69 91 GLU A O 1
ATOM 713 N N . GLU A 1 92 ? 2.426 -12.742 10.671 1.00 89.62 92 GLU A N 1
ATOM 714 C CA . GLU A 1 92 ? 0.971 -12.901 10.619 1.00 89.62 92 GLU A CA 1
ATOM 715 C C . GLU A 1 92 ? 0.295 -11.677 9.993 1.00 89.62 92 GLU A C 1
ATOM 717 O O . GLU A 1 92 ? -0.444 -11.809 9.021 1.00 89.62 92 GLU A O 1
ATOM 722 N N . ALA A 1 93 ? 0.634 -10.479 10.479 1.00 91.50 93 ALA A N 1
ATOM 723 C CA . ALA A 1 93 ? 0.147 -9.221 9.921 1.00 91.50 93 ALA A CA 1
ATOM 724 C C . ALA A 1 93 ? 0.526 -9.062 8.442 1.00 91.50 93 ALA A C 1
ATOM 726 O O . ALA A 1 93 ? -0.287 -8.637 7.628 1.00 91.50 93 ALA A O 1
ATOM 727 N N . PHE A 1 94 ? 1.750 -9.443 8.063 1.00 91.62 94 PHE A N 1
ATOM 728 C CA . PHE A 1 94 ? 2.161 -9.407 6.662 1.00 91.62 94 PHE A CA 1
ATOM 729 C C . PHE A 1 94 ? 1.260 -10.266 5.769 1.00 91.62 94 PHE A C 1
ATOM 731 O O . PHE A 1 94 ? 0.946 -9.856 4.656 1.00 91.62 94 PHE A O 1
ATOM 738 N N . ARG A 1 95 ? 0.827 -11.439 6.242 1.00 86.75 95 ARG A N 1
ATOM 739 C CA . ARG A 1 95 ? -0.023 -12.345 5.461 1.00 86.75 95 ARG A CA 1
ATOM 740 C C . ARG A 1 95 ? -1.482 -11.899 5.360 1.00 86.75 95 ARG A C 1
ATOM 742 O O . ARG A 1 95 ? -2.164 -12.345 4.442 1.00 86.75 95 ARG A O 1
ATOM 749 N N . THR A 1 96 ? -1.970 -11.083 6.292 1.00 88.12 96 THR A N 1
ATOM 750 C CA . THR A 1 96 ? -3.370 -10.620 6.316 1.00 88.12 96 THR A CA 1
ATOM 751 C C . THR A 1 96 ? -3.569 -9.259 5.651 1.00 88.12 96 THR A C 1
ATOM 753 O O . THR A 1 96 ? -4.691 -8.918 5.280 1.00 88.12 96 THR A O 1
ATOM 756 N N . ILE A 1 97 ? -2.498 -8.485 5.466 1.00 93.06 97 ILE A N 1
ATOM 757 C CA . ILE A 1 97 ? -2.518 -7.216 4.734 1.00 93.06 97 ILE A CA 1
ATOM 758 C C . ILE A 1 97 ? -2.458 -7.479 3.222 1.00 93.06 97 ILE A C 1
ATOM 760 O O . ILE A 1 97 ? -1.619 -8.241 2.742 1.00 93.06 97 ILE A O 1
ATOM 764 N N . VAL A 1 98 ? -3.310 -6.795 2.454 1.00 93.44 98 VAL A N 1
ATOM 765 C CA . VAL A 1 98 ? -3.208 -6.748 0.990 1.00 93.44 98 VAL A CA 1
ATOM 766 C C . VAL A 1 98 ? -2.097 -5.778 0.612 1.00 93.44 98 VAL A C 1
ATOM 768 O O . VAL A 1 98 ? -2.173 -4.595 0.935 1.00 93.44 98 VAL A O 1
ATOM 771 N N . TRP A 1 99 ? -1.071 -6.253 -0.087 1.00 93.06 99 TRP A N 1
ATOM 772 C CA . TRP A 1 99 ? 0.056 -5.426 -0.521 1.00 93.06 99 TRP A CA 1
ATOM 773 C C . TRP A 1 99 ? -0.105 -5.026 -1.980 1.00 93.06 99 TRP A C 1
ATOM 775 O O . TRP A 1 99 ? -0.278 -5.882 -2.836 1.00 93.06 99 TRP A O 1
ATOM 785 N N . THR A 1 100 ? -0.003 -3.737 -2.280 1.00 93.56 100 THR A N 1
ATOM 786 C CA . THR A 1 100 ? -0.016 -3.210 -3.650 1.00 93.56 100 THR A CA 1
ATOM 787 C C . THR A 1 100 ? 1.034 -2.110 -3.809 1.00 93.56 100 THR A C 1
ATOM 789 O O . THR A 1 100 ? 1.653 -1.676 -2.836 1.00 93.56 100 THR A O 1
ATOM 792 N N . ASN A 1 101 ? 1.222 -1.631 -5.035 1.00 92.62 101 ASN A N 1
ATOM 793 C CA . ASN A 1 101 ? 1.999 -0.431 -5.336 1.00 92.62 101 ASN A CA 1
ATOM 794 C C . ASN A 1 101 ? 1.077 0.716 -5.751 1.00 92.62 101 ASN A C 1
ATOM 796 O O . ASN A 1 101 ? -0.048 0.491 -6.191 1.00 92.62 101 ASN A O 1
ATOM 800 N N . ALA A 1 102 ? 1.587 1.941 -5.660 1.00 93.56 102 ALA A N 1
ATOM 801 C CA . ALA A 1 102 ? 0.923 3.142 -6.146 1.00 93.56 102 ALA A CA 1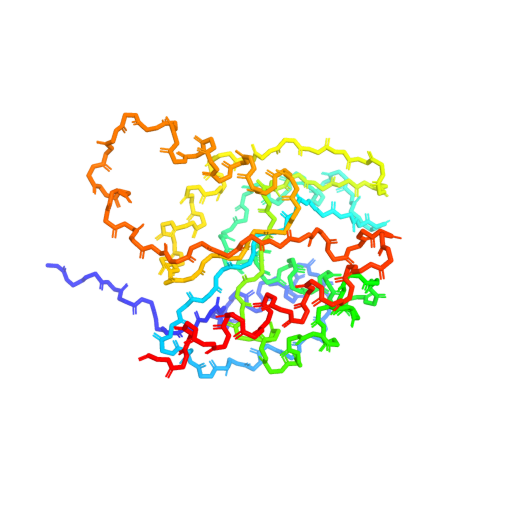
ATOM 802 C C . ALA A 1 102 ? 0.867 3.205 -7.680 1.00 93.56 102 ALA A C 1
ATOM 804 O O . ALA A 1 102 ? 0.084 3.977 -8.218 1.00 93.56 102 ALA A O 1
ATOM 805 N N . SER A 1 103 ? 1.674 2.398 -8.375 1.00 90.25 103 SER A N 1
ATOM 806 C CA . SER A 1 103 ? 1.668 2.246 -9.829 1.00 90.25 103 SER A CA 1
ATOM 807 C C . SER A 1 103 ? 1.831 0.784 -10.235 1.00 90.25 103 SER A C 1
ATOM 809 O O . SER A 1 103 ? 2.478 0.005 -9.528 1.00 90.25 103 SER A O 1
ATOM 811 N N . ARG A 1 104 ? 1.276 0.416 -11.397 1.00 86.06 104 ARG A N 1
ATOM 812 C CA . ARG A 1 104 ? 1.557 -0.871 -12.060 1.00 86.06 104 ARG A CA 1
ATOM 813 C C . ARG A 1 104 ? 2.910 -0.892 -12.764 1.00 86.06 104 ARG A C 1
ATOM 815 O O . ARG A 1 104 ? 3.348 -1.946 -13.222 1.00 86.06 104 ARG A O 1
ATOM 822 N N . GLU A 1 105 ? 3.576 0.255 -12.859 1.00 82.00 105 GLU A N 1
ATOM 823 C CA . GLU A 1 105 ? 4.911 0.340 -13.428 1.00 82.00 105 GLU A CA 1
ATOM 824 C C . GLU A 1 105 ? 5.962 -0.295 -12.509 1.00 82.00 105 GLU A C 1
ATOM 826 O O . GLU A 1 105 ? 5.925 -0.184 -11.281 1.00 82.00 105 GLU A O 1
ATOM 831 N N . ALA A 1 106 ? 6.929 -0.969 -13.128 1.00 75.12 106 ALA A N 1
ATOM 832 C CA . ALA A 1 106 ? 8.033 -1.609 -12.434 1.00 75.12 106 ALA A CA 1
ATOM 833 C C . ALA A 1 106 ? 9.360 -1.222 -13.086 1.00 75.12 106 ALA A C 1
ATOM 835 O O . ALA A 1 106 ? 9.492 -1.175 -14.310 1.00 75.12 106 ALA A O 1
ATOM 836 N N . GLY A 1 107 ? 10.352 -0.945 -12.242 1.00 68.62 107 GLY A N 1
ATOM 837 C CA . GLY A 1 107 ? 11.688 -0.541 -12.662 1.00 68.62 107 GLY A CA 1
ATOM 838 C C . GLY A 1 107 ? 12.690 -1.682 -12.560 1.00 68.62 107 GLY A C 1
ATOM 839 O O . GLY A 1 107 ? 12.589 -2.544 -11.683 1.00 68.62 107 GLY A O 1
ATOM 840 N N . THR A 1 108 ? 13.707 -1.652 -13.420 1.00 66.81 108 THR A N 1
ATOM 841 C CA . THR A 1 108 ? 14.853 -2.575 -13.351 1.00 66.81 108 THR A CA 1
ATOM 842 C C . THR A 1 108 ? 15.883 -2.148 -12.300 1.00 66.81 108 THR A C 1
ATOM 844 O O . THR A 1 108 ? 16.724 -2.952 -11.889 1.00 66.81 108 THR A O 1
ATOM 847 N N . THR A 1 109 ? 15.813 -0.898 -11.823 1.00 67.88 109 THR A N 1
ATOM 848 C CA . THR A 1 109 ? 16.707 -0.335 -10.804 1.00 67.88 109 THR A CA 1
ATOM 849 C C . THR A 1 109 ? 15.932 0.399 -9.707 1.00 67.88 109 THR A C 1
ATOM 851 O O . THR A 1 109 ? 14.805 0.851 -9.899 1.00 67.88 109 THR A O 1
ATOM 854 N N . SER A 1 110 ? 16.567 0.572 -8.544 1.00 68.31 110 SER A N 1
ATOM 855 C CA . SER A 1 110 ? 16.011 1.324 -7.409 1.00 68.31 110 SER A CA 1
ATOM 856 C C . SER A 1 110 ? 15.943 2.840 -7.634 1.00 68.31 110 SER A C 1
ATOM 858 O O . SER A 1 110 ? 15.307 3.546 -6.854 1.00 68.31 110 SER A O 1
ATOM 860 N N . SER A 1 111 ? 16.605 3.353 -8.678 1.00 71.38 111 SER A N 1
ATOM 861 C CA . SER A 1 111 ? 16.540 4.764 -9.072 1.00 71.38 111 SER A CA 1
ATOM 862 C C . SER A 1 111 ? 15.310 5.091 -9.918 1.00 71.38 111 SER A C 1
ATOM 864 O O . SER A 1 111 ? 14.976 6.270 -10.042 1.00 71.38 111 SER A O 1
ATOM 866 N N . CYS A 1 112 ? 14.628 4.083 -10.475 1.00 74.69 112 CYS A N 1
ATOM 867 C CA . CYS A 1 112 ? 13.375 4.274 -11.193 1.00 74.69 112 CYS A CA 1
ATOM 868 C C . CYS A 1 112 ? 12.309 4.857 -10.256 1.00 74.69 112 CYS A C 1
ATOM 870 O O . CYS A 1 112 ? 12.063 4.346 -9.157 1.00 74.69 112 CYS A O 1
ATOM 872 N N . LYS A 1 113 ? 11.672 5.934 -10.713 1.00 76.88 113 LYS A N 1
ATOM 873 C CA . LYS A 1 113 ? 10.549 6.584 -10.045 1.00 76.88 113 LYS A CA 1
ATOM 874 C C . LYS A 1 113 ? 9.413 6.672 -11.047 1.00 76.88 113 LYS A C 1
ATOM 876 O O . LYS A 1 113 ? 9.608 7.225 -12.123 1.00 76.88 113 LYS A O 1
ATOM 881 N N . PHE A 1 114 ? 8.268 6.139 -10.661 1.00 86.38 114 PHE A N 1
ATOM 882 C CA . PHE A 1 114 ? 7.031 6.238 -11.416 1.00 86.38 114 PHE A CA 1
ATOM 883 C C . PHE A 1 114 ? 6.046 7.058 -10.600 1.00 86.38 114 PHE A C 1
ATOM 885 O O . PHE A 1 114 ? 6.034 6.963 -9.366 1.00 86.38 114 PHE A O 1
ATOM 892 N N . ASP A 1 115 ? 5.259 7.870 -11.288 1.00 91.75 115 ASP A N 1
ATOM 893 C CA . ASP A 1 115 ? 4.140 8.553 -10.663 1.00 91.75 115 ASP A CA 1
ATOM 894 C C . ASP A 1 115 ? 3.063 7.538 -10.269 1.00 91.75 115 ASP A C 1
ATOM 896 O O . ASP A 1 115 ? 3.014 6.416 -10.779 1.00 91.75 115 ASP A O 1
ATOM 900 N N . ALA A 1 116 ? 2.205 7.935 -9.333 1.00 92.56 116 ALA A N 1
ATOM 901 C CA . ALA A 1 116 ? 1.062 7.119 -8.963 1.00 92.56 116 ALA A CA 1
ATOM 902 C C . ALA A 1 116 ? 0.092 6.974 -10.146 1.00 92.56 116 ALA A C 1
ATOM 904 O O . ALA A 1 116 ? -0.264 7.958 -10.798 1.00 92.56 116 ALA A O 1
ATOM 905 N N . ASP A 1 117 ? -0.370 5.749 -10.370 1.00 92.06 117 ASP A N 1
ATOM 906 C CA . ASP A 1 117 ? -1.397 5.400 -11.342 1.00 92.06 117 ASP A CA 1
ATOM 907 C C . ASP A 1 117 ? -2.769 5.519 -10.665 1.00 92.06 117 ASP A C 1
ATOM 909 O O . ASP A 1 117 ? -3.189 4.651 -9.894 1.00 92.06 117 ASP A O 1
ATOM 913 N N . LEU A 1 118 ? -3.460 6.635 -10.916 1.00 91.56 118 LEU A N 1
ATOM 914 C CA . LEU A 1 118 ? -4.742 6.927 -10.267 1.00 91.56 118 LEU A CA 1
ATOM 915 C C . LEU A 1 118 ? -5.845 5.944 -10.673 1.00 91.56 118 LEU A C 1
ATOM 917 O O . LEU A 1 118 ? -6.738 5.686 -9.867 1.00 91.56 118 LEU A O 1
ATOM 921 N N . GLN A 1 119 ? -5.777 5.383 -11.883 1.00 90.19 119 GLN A N 1
ATOM 922 C CA . GLN A 1 119 ? -6.729 4.374 -12.335 1.00 90.19 119 GLN A CA 1
ATOM 923 C C . GLN A 1 119 ? -6.510 3.067 -11.569 1.00 90.19 119 GLN A C 1
ATOM 925 O O . GLN A 1 119 ? -7.458 2.498 -11.036 1.00 90.19 119 GLN A O 1
ATOM 930 N N . HIS A 1 120 ? -5.259 2.619 -11.437 1.00 90.75 120 HIS A N 1
ATOM 931 C CA . HIS A 1 120 ? -4.934 1.441 -10.629 1.00 90.75 120 HIS A CA 1
ATOM 932 C C . HIS A 1 120 ? -5.328 1.616 -9.157 1.00 90.75 120 HIS A C 1
ATOM 934 O O . HIS A 1 120 ? -5.858 0.680 -8.551 1.00 90.75 120 HIS A O 1
ATOM 940 N N . LEU A 1 121 ? -5.095 2.799 -8.577 1.00 92.19 121 LEU A N 1
ATOM 941 C CA . LEU A 1 121 ? -5.537 3.108 -7.215 1.00 92.19 121 LEU A CA 1
ATOM 942 C C . LEU A 1 121 ? -7.061 3.000 -7.084 1.00 92.19 121 LEU A C 1
ATOM 944 O O . LEU A 1 121 ? -7.535 2.357 -6.148 1.00 92.19 121 LEU A O 1
ATOM 948 N N . ASP A 1 122 ? -7.817 3.562 -8.031 1.00 90.94 122 ASP A N 1
ATOM 949 C CA . ASP A 1 122 ? -9.280 3.478 -8.054 1.00 90.94 122 ASP A CA 1
ATOM 950 C C . ASP A 1 122 ? -9.773 2.027 -8.149 1.00 90.94 122 ASP A C 1
ATOM 952 O O . ASP A 1 122 ? -10.561 1.578 -7.312 1.00 90.94 122 ASP A O 1
ATOM 956 N N . GLU A 1 123 ? -9.247 1.267 -9.111 1.00 89.81 123 GLU A N 1
ATOM 957 C CA . GLU A 1 123 ? -9.579 -0.145 -9.315 1.00 89.81 123 GLU A CA 1
ATOM 958 C C . GLU A 1 123 ? -9.290 -0.971 -8.055 1.00 89.81 123 GLU A C 1
ATOM 960 O O . GLU A 1 123 ? -10.135 -1.747 -7.605 1.00 89.81 123 GLU A O 1
ATOM 965 N N . THR A 1 124 ? -8.126 -0.760 -7.436 1.00 90.75 124 THR A N 1
ATOM 966 C CA . THR A 1 124 ? -7.706 -1.463 -6.219 1.00 90.75 124 THR A CA 1
ATOM 967 C C . THR A 1 124 ? -8.615 -1.127 -5.035 1.00 90.75 124 THR A C 1
ATOM 969 O O . THR A 1 124 ? -9.097 -2.028 -4.346 1.00 90.75 124 THR A O 1
ATOM 972 N N . LEU A 1 125 ? -8.885 0.157 -4.790 1.00 91.62 125 LEU A N 1
ATOM 973 C CA . LEU A 1 125 ? -9.694 0.604 -3.653 1.00 91.62 125 LEU A CA 1
ATOM 974 C C . LEU A 1 125 ? -11.150 0.139 -3.772 1.00 91.62 125 LEU A C 1
ATOM 976 O O . LEU A 1 125 ? -11.722 -0.335 -2.790 1.00 91.62 125 LEU A O 1
ATOM 980 N N . ARG A 1 126 ? -11.739 0.204 -4.971 1.00 88.50 126 ARG A N 1
ATOM 981 C CA . ARG A 1 126 ? -13.103 -0.289 -5.229 1.00 88.50 126 ARG A CA 1
ATOM 982 C C . ARG A 1 126 ? -13.211 -1.805 -5.135 1.00 88.50 126 ARG A C 1
ATOM 984 O O . ARG A 1 126 ? -14.246 -2.304 -4.688 1.00 88.50 126 ARG A O 1
ATOM 991 N N . HIS A 1 127 ? -12.174 -2.519 -5.570 1.00 88.69 127 HIS A N 1
ATOM 992 C CA . HIS A 1 127 ? -12.136 -3.975 -5.534 1.00 88.69 127 HIS A CA 1
ATOM 993 C C . HIS A 1 127 ? -12.029 -4.491 -4.096 1.00 88.69 127 HIS A C 1
ATOM 995 O O . HIS A 1 127 ? -12.892 -5.247 -3.651 1.00 88.69 127 HIS A O 1
ATOM 1001 N N . PHE A 1 128 ? -11.010 -4.052 -3.349 1.00 89.12 128 PHE A N 1
ATOM 1002 C CA . PHE A 1 128 ? -10.752 -4.566 -2.001 1.00 89.12 128 PHE A CA 1
ATOM 1003 C C . PHE A 1 128 ? -11.634 -3.938 -0.922 1.00 89.12 128 PHE A C 1
ATOM 1005 O O . PHE A 1 128 ? -11.838 -4.571 0.110 1.00 89.12 128 PHE A O 1
ATOM 1012 N N . LYS A 1 129 ? -12.157 -2.723 -1.149 1.00 90.62 129 LYS A N 1
ATOM 1013 C CA . LYS A 1 129 ? -12.968 -1.958 -0.184 1.00 90.62 129 LYS A CA 1
ATOM 1014 C C . LYS A 1 129 ? -12.343 -1.953 1.220 1.00 90.62 129 LYS A C 1
ATOM 1016 O O . LYS A 1 129 ? -12.957 -2.464 2.154 1.00 90.62 129 LYS A O 1
ATOM 1021 N N . PRO A 1 130 ? -11.104 -1.452 1.362 1.00 93.12 130 PRO A N 1
ATOM 1022 C CA . PRO A 1 130 ? -10.392 -1.529 2.628 1.00 93.12 130 PRO A CA 1
ATOM 1023 C C . PRO A 1 130 ? -11.067 -0.684 3.710 1.00 93.12 130 PRO A C 1
ATOM 1025 O O . PRO A 1 130 ? -11.550 0.408 3.429 1.00 93.12 130 PRO A O 1
ATOM 1028 N N . ASP A 1 131 ? -11.003 -1.154 4.953 1.00 94.56 131 ASP A N 1
ATOM 1029 C CA . ASP A 1 131 ? -11.335 -0.379 6.154 1.00 94.56 131 ASP A CA 1
ATOM 1030 C C . ASP A 1 131 ? -10.143 0.480 6.601 1.00 94.56 131 ASP A C 1
ATOM 1032 O O . ASP A 1 131 ? -10.296 1.530 7.231 1.00 94.56 131 ASP A O 1
ATOM 1036 N N . VAL A 1 132 ? -8.930 0.027 6.269 1.00 96.44 132 VAL A N 1
ATOM 1037 C CA . VAL A 1 132 ? -7.668 0.687 6.610 1.00 96.44 132 VAL A CA 1
ATOM 1038 C C . VAL A 1 132 ? -6.763 0.736 5.387 1.00 96.44 132 VAL A C 1
ATOM 1040 O O . VAL A 1 132 ? -6.526 -0.282 4.736 1.00 96.44 132 VAL A O 1
ATOM 1043 N N . VAL A 1 133 ? -6.201 1.910 5.108 1.00 97.12 133 VAL A N 1
ATOM 1044 C CA . VAL A 1 133 ? -5.180 2.095 4.074 1.00 97.12 133 VAL A CA 1
ATOM 1045 C C . VAL A 1 133 ? -3.887 2.575 4.719 1.00 97.12 133 VAL A C 1
ATOM 1047 O O . VAL A 1 133 ? -3.860 3.627 5.355 1.00 97.12 133 VAL A O 1
ATOM 1050 N N . ILE A 1 134 ? -2.805 1.821 4.531 1.00 98.00 134 ILE A N 1
ATOM 1051 C CA . ILE A 1 134 ? -1.457 2.221 4.944 1.00 98.00 134 ILE A CA 1
ATOM 1052 C C . ILE A 1 134 ? -0.703 2.714 3.711 1.00 98.00 134 ILE A C 1
ATOM 1054 O O . ILE A 1 134 ? -0.498 1.947 2.771 1.00 98.00 134 ILE A O 1
ATOM 1058 N N . VAL A 1 135 ? -0.262 3.971 3.705 1.00 97.19 135 VAL A N 1
ATOM 1059 C CA . VAL A 1 135 ? 0.531 4.538 2.600 1.00 97.19 135 VAL A CA 1
ATOM 1060 C C . VAL A 1 135 ? 2.003 4.620 2.980 1.00 97.19 135 VAL A C 1
ATOM 1062 O O . VAL A 1 135 ? 2.367 5.242 3.976 1.00 97.19 135 VAL A O 1
ATOM 1065 N N . PHE A 1 136 ? 2.862 3.984 2.184 1.00 94.88 136 PHE A N 1
ATOM 1066 C CA . PHE A 1 136 ? 4.298 3.905 2.434 1.00 94.88 136 PHE A CA 1
ATOM 1067 C C . PHE A 1 136 ? 5.086 4.793 1.470 1.00 94.88 136 PHE A C 1
ATOM 1069 O O . PHE A 1 136 ? 5.361 4.426 0.324 1.00 94.88 136 PHE A O 1
ATOM 1076 N N . GLY A 1 137 ? 5.556 5.926 1.987 1.00 93.06 137 GLY A N 1
ATOM 1077 C CA . GLY A 1 137 ? 6.369 6.877 1.240 1.00 93.06 137 GLY A CA 1
ATOM 1078 C C . GLY A 1 137 ? 5.564 7.894 0.433 1.00 93.06 137 GLY A C 1
ATOM 1079 O O . GLY A 1 137 ? 4.350 7.797 0.262 1.00 93.06 137 GLY A O 1
ATOM 1080 N N . LYS A 1 138 ? 6.292 8.892 -0.070 1.00 92.88 138 LYS A N 1
ATOM 1081 C CA . LYS A 1 138 ? 5.723 10.130 -0.609 1.00 92.88 138 LYS A CA 1
ATOM 1082 C C . LYS A 1 138 ? 4.868 9.916 -1.860 1.00 92.88 138 LYS A C 1
ATOM 1084 O O . LYS A 1 138 ? 3.814 10.520 -1.968 1.00 92.88 138 LYS A O 1
ATOM 1089 N N . VAL A 1 139 ? 5.281 9.042 -2.780 1.00 92.75 139 VAL A N 1
ATOM 1090 C CA . VAL A 1 139 ? 4.514 8.796 -4.020 1.00 92.75 139 VAL A CA 1
ATOM 1091 C C . VAL A 1 139 ? 3.164 8.144 -3.722 1.00 92.75 139 VAL A C 1
ATOM 1093 O O . VAL A 1 139 ? 2.163 8.537 -4.309 1.00 92.75 139 VAL A O 1
ATOM 1096 N N . ALA A 1 140 ? 3.119 7.178 -2.797 1.00 94.31 140 ALA A N 1
ATOM 1097 C CA . ALA A 1 140 ? 1.868 6.537 -2.397 1.00 94.31 140 ALA A CA 1
ATOM 1098 C C . ALA A 1 140 ? 0.932 7.532 -1.696 1.00 94.31 140 ALA A C 1
ATOM 1100 O O . ALA A 1 140 ? -0.257 7.581 -2.003 1.00 94.31 140 ALA A O 1
ATOM 1101 N N . GLU A 1 141 ? 1.480 8.360 -0.803 1.00 95.44 141 GLU A N 1
ATOM 1102 C CA . GLU A 1 141 ? 0.740 9.423 -0.119 1.00 95.44 141 GLU A CA 1
ATOM 1103 C C . GLU A 1 141 ? 0.167 10.454 -1.104 1.00 95.44 141 GLU A C 1
ATOM 1105 O O . GLU A 1 141 ? -1.034 10.723 -1.100 1.00 95.44 141 GLU A O 1
ATOM 1110 N N . GLU A 1 142 ? 1.006 11.013 -1.978 1.00 94.88 142 GLU A N 1
ATOM 1111 C CA . GLU A 1 142 ? 0.587 12.004 -2.971 1.00 94.88 142 GLU A CA 1
ATOM 1112 C C . GLU A 1 142 ? -0.386 11.408 -3.989 1.00 94.88 142 GLU A C 1
ATOM 1114 O O . GLU A 1 142 ? -1.336 12.078 -4.388 1.00 94.88 142 GLU A O 1
ATOM 1119 N N . GLY A 1 143 ? -0.176 10.155 -4.394 1.00 93.94 143 GLY A N 1
ATOM 1120 C CA . GLY A 1 143 ? -1.073 9.420 -5.278 1.00 93.94 143 GLY A CA 1
ATOM 1121 C C . GLY A 1 143 ? -2.463 9.257 -4.683 1.00 93.94 143 GLY A C 1
ATOM 1122 O O . GLY A 1 143 ? -3.449 9.595 -5.332 1.00 93.94 143 GLY A O 1
ATOM 1123 N N . LEU A 1 144 ? -2.546 8.820 -3.424 1.00 93.75 144 LEU A N 1
ATOM 1124 C CA . LEU A 1 144 ? -3.823 8.673 -2.731 1.00 93.75 144 LEU A CA 1
ATOM 1125 C C . LEU A 1 144 ? -4.518 10.025 -2.516 1.00 93.75 144 LEU A C 1
ATOM 1127 O O . LEU A 1 144 ? -5.728 10.135 -2.710 1.00 93.75 144 LEU A O 1
ATOM 1131 N N . ALA A 1 145 ? -3.762 11.068 -2.160 1.00 93.00 145 ALA A N 1
ATOM 1132 C CA . ALA A 1 145 ? -4.295 12.419 -2.008 1.00 93.00 145 ALA A CA 1
ATOM 1133 C C . ALA A 1 145 ? -4.830 12.978 -3.337 1.00 93.00 145 ALA A C 1
ATOM 1135 O O . ALA A 1 145 ? -5.930 13.529 -3.374 1.00 93.00 145 ALA A O 1
ATOM 1136 N N . LYS A 1 146 ? -4.087 12.790 -4.437 1.00 92.25 146 LYS A N 1
ATOM 1137 C CA . LYS A 1 146 ? -4.532 13.145 -5.791 1.00 92.25 146 LYS A CA 1
ATOM 1138 C C . LYS A 1 146 ? -5.773 12.359 -6.183 1.00 92.25 146 LYS A C 1
ATOM 1140 O O . LYS A 1 146 ? -6.718 12.980 -6.638 1.00 92.25 146 LYS A O 1
ATOM 1145 N N . TRP A 1 147 ? -5.806 11.046 -5.956 1.00 91.19 147 TRP A N 1
ATOM 1146 C CA . TRP A 1 147 ? -6.980 10.215 -6.231 1.00 91.19 147 TRP A CA 1
ATOM 1147 C C . TRP A 1 147 ? -8.222 10.752 -5.500 1.00 91.19 147 TRP A C 1
ATOM 1149 O O . TRP A 1 147 ? -9.238 11.017 -6.142 1.00 91.19 147 TRP A O 1
ATOM 1159 N N . ARG A 1 148 ? -8.110 11.058 -4.197 1.00 87.81 148 ARG A N 1
ATOM 1160 C CA . ARG A 1 148 ? -9.197 11.679 -3.414 1.00 87.81 148 ARG A CA 1
ATOM 1161 C C . ARG A 1 148 ? -9.633 13.043 -3.953 1.00 87.81 148 ARG A C 1
ATOM 1163 O O . ARG A 1 148 ? -10.817 13.359 -3.910 1.00 87.81 148 ARG A O 1
ATOM 1170 N N . GLY A 1 149 ? -8.684 13.857 -4.418 1.00 82.88 149 GLY A N 1
ATOM 1171 C CA . GLY A 1 149 ? -8.948 15.184 -4.982 1.00 82.88 149 GLY A CA 1
ATOM 1172 C C . GLY A 1 149 ? -9.395 15.176 -6.447 1.00 82.88 149 GLY A C 1
ATOM 1173 O O . GLY A 1 149 ? -9.940 16.169 -6.914 1.00 82.88 149 GLY A O 1
ATOM 1174 N N . SER A 1 150 ? -9.174 14.077 -7.174 1.00 78.25 150 SER A N 1
ATOM 1175 C CA . SER A 1 150 ? -9.409 13.959 -8.621 1.00 78.25 150 SER A CA 1
ATOM 1176 C C . SER A 1 150 ? -10.857 13.659 -9.005 1.00 78.25 150 SER A C 1
ATOM 1178 O O . SER A 1 150 ? -11.136 13.374 -10.165 1.00 78.25 150 SER A O 1
ATOM 1180 N N . LEU A 1 151 ? -11.794 13.734 -8.062 1.00 55.03 151 LEU A N 1
ATOM 1181 C CA . LEU A 1 151 ? -13.170 13.335 -8.309 1.00 55.03 151 LEU A CA 1
ATOM 1182 C C . LEU A 1 151 ? -14.100 14.542 -8.450 1.00 55.03 151 LEU A C 1
ATOM 1184 O O . LEU A 1 151 ? -14.516 15.158 -7.469 1.00 55.03 151 LEU A O 1
ATOM 1188 N N . GLU A 1 152 ? -14.562 14.750 -9.685 1.00 54.88 152 GLU A N 1
ATOM 1189 C CA . GLU A 1 152 ? -16.006 14.739 -9.924 1.00 54.88 152 GLU A CA 1
ATOM 1190 C C . GLU A 1 152 ? -16.573 13.508 -9.193 1.00 54.88 152 GLU A C 1
ATOM 1192 O O . GLU A 1 152 ? -16.401 12.359 -9.602 1.00 54.88 152 GLU A O 1
ATOM 1197 N N . TYR A 1 153 ? -17.114 13.758 -8.004 1.00 51.38 153 TYR A N 1
ATOM 1198 C CA . TYR A 1 153 ? -17.609 12.766 -7.058 1.00 51.38 153 TYR A CA 1
ATOM 1199 C C . TYR A 1 153 ? -18.704 11.912 -7.714 1.00 51.38 153 TYR A C 1
ATOM 1201 O O . TYR A 1 153 ? -19.876 12.279 -7.725 1.00 51.38 153 TYR A O 1
ATOM 1209 N N . THR A 1 154 ? -18.354 10.741 -8.246 1.00 52.88 154 THR A N 1
ATOM 1210 C CA . THR A 1 154 ? -19.360 9.697 -8.463 1.00 52.88 154 THR A CA 1
ATOM 1211 C C . THR A 1 154 ? -19.659 9.082 -7.096 1.00 52.88 154 THR A C 1
ATOM 1213 O O . THR A 1 154 ? -18.752 8.587 -6.426 1.00 52.88 154 THR A O 1
ATOM 1216 N N . GLU A 1 155 ? -20.923 9.128 -6.660 1.00 55.56 155 GLU A N 1
ATOM 1217 C CA . GLU A 1 155 ? -21.412 8.721 -5.322 1.00 55.56 155 GLU A CA 1
ATOM 1218 C C . GLU A 1 155 ? -20.840 7.382 -4.806 1.00 55.56 155 GLU A C 1
ATOM 1220 O O . GLU A 1 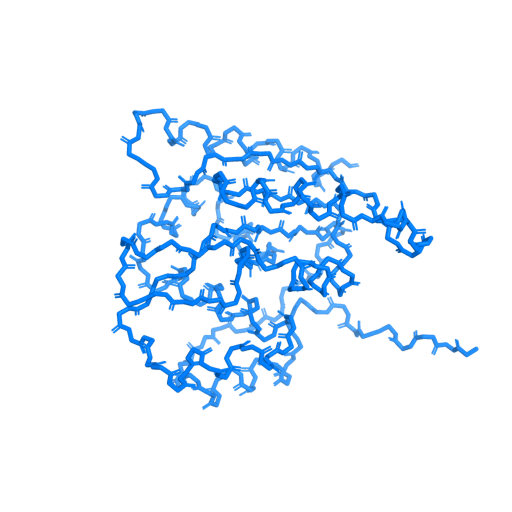155 ? -20.709 7.171 -3.604 1.00 55.56 155 GLU A O 1
ATOM 1225 N N . SER A 1 156 ? -20.424 6.494 -5.712 1.00 57.06 156 SER A N 1
ATOM 1226 C CA . SER A 1 156 ? -19.806 5.197 -5.417 1.00 57.06 156 SER A CA 1
ATOM 1227 C C . SER A 1 156 ? -18.442 5.218 -4.696 1.00 57.06 156 SER A C 1
ATOM 1229 O O . SER A 1 156 ? -18.092 4.218 -4.074 1.00 57.06 156 SER A O 1
ATOM 1231 N N . VAL A 1 157 ? -17.655 6.302 -4.769 1.00 55.81 157 VAL A N 1
ATOM 1232 C CA . VAL A 1 157 ? -16.336 6.388 -4.089 1.00 55.81 157 VAL A CA 1
ATOM 1233 C C . VAL A 1 157 ? -16.429 7.135 -2.765 1.00 55.81 157 VAL A C 1
ATOM 1235 O O . VAL A 1 157 ? -15.740 6.780 -1.814 1.00 55.81 157 VAL A O 1
ATOM 1238 N N . ALA A 1 158 ? -17.348 8.100 -2.668 1.00 57.00 158 ALA A N 1
ATOM 1239 C CA . ALA A 1 158 ? -17.695 8.796 -1.428 1.00 57.00 158 ALA A CA 1
ATOM 1240 C C . ALA A 1 158 ? -18.038 7.831 -0.281 1.00 57.00 158 ALA A C 1
ATOM 1242 O O . ALA A 1 158 ? -17.805 8.132 0.886 1.00 57.00 158 ALA A O 1
ATOM 1243 N N . SER A 1 159 ? -18.581 6.658 -0.623 1.00 62.84 159 SER A N 1
ATOM 1244 C CA . SER A 1 159 ? -18.925 5.608 0.334 1.00 62.84 159 SER A CA 1
ATOM 1245 C C . SER A 1 159 ? -17.732 4.810 0.869 1.00 62.84 159 SER A C 1
ATOM 1247 O O . SER A 1 159 ? -17.905 4.055 1.823 1.00 62.84 159 SER A O 1
ATOM 1249 N N . LEU A 1 160 ? -16.537 4.928 0.278 1.00 73.56 160 LEU A N 1
ATOM 1250 C CA . LEU A 1 160 ? -15.338 4.247 0.772 1.00 73.56 160 LEU A CA 1
ATOM 1251 C C . LEU A 1 160 ? -14.719 5.055 1.917 1.00 73.56 160 LEU A C 1
ATOM 1253 O O . LEU A 1 160 ? -13.758 5.804 1.739 1.00 73.56 160 LEU A O 1
ATOM 1257 N N . ALA A 1 161 ? -15.290 4.899 3.108 1.00 84.75 161 ALA A N 1
ATOM 1258 C CA . ALA A 1 161 ? -14.710 5.411 4.339 1.00 84.75 161 ALA A CA 1
ATOM 1259 C C . ALA A 1 161 ? -13.644 4.433 4.850 1.00 84.75 161 ALA A C 1
ATOM 1261 O O . ALA A 1 161 ? -13.959 3.300 5.199 1.00 84.75 161 ALA A O 1
ATOM 1262 N N . PHE A 1 162 ? -12.391 4.883 4.913 1.00 92.56 162 PHE A N 1
ATOM 1263 C CA . PHE A 1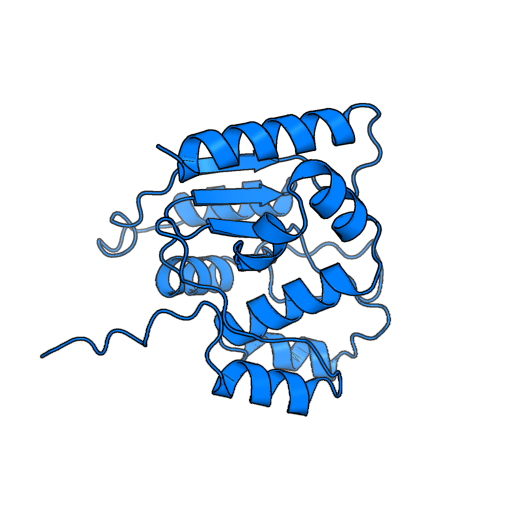 162 ? -11.284 4.108 5.471 1.00 92.56 162 PHE A CA 1
ATOM 1264 C C . PHE A 1 162 ? -10.379 4.976 6.340 1.00 92.56 162 PHE A C 1
ATOM 1266 O O . PHE A 1 162 ? -10.225 6.180 6.109 1.00 92.56 162 PHE A O 1
ATOM 1273 N N . VAL A 1 163 ? -9.736 4.354 7.325 1.00 95.31 163 VAL A N 1
ATOM 1274 C CA . VAL A 1 163 ? -8.702 5.003 8.133 1.00 95.31 163 VAL A CA 1
ATOM 1275 C C . VAL A 1 163 ? -7.397 5.017 7.345 1.00 95.31 163 VAL A C 1
ATOM 1277 O O . VAL A 1 163 ? -6.867 3.970 6.982 1.00 95.31 163 VAL A O 1
ATOM 1280 N N . GLU A 1 164 ? -6.862 6.206 7.087 1.00 96.31 164 GLU A N 1
ATOM 1281 C CA . GLU A 1 164 ? -5.552 6.365 6.458 1.00 96.31 164 GLU A CA 1
ATOM 1282 C C . GLU A 1 164 ? -4.448 6.406 7.523 1.00 96.31 164 GLU A C 1
ATOM 1284 O O . GLU A 1 164 ? -4.505 7.204 8.461 1.00 96.31 164 GLU A O 1
ATOM 1289 N N . ILE A 1 165 ? -3.420 5.570 7.363 1.00 97.38 165 ILE A N 1
ATOM 1290 C CA . ILE A 1 165 ? -2.211 5.568 8.189 1.00 97.38 165 ILE A CA 1
ATOM 1291 C C . ILE A 1 165 ? -1.013 5.869 7.289 1.00 97.38 165 ILE A C 1
ATOM 1293 O O . ILE A 1 165 ? -0.658 5.088 6.407 1.00 97.38 165 ILE A O 1
ATOM 1297 N N . LYS A 1 166 ? -0.359 7.004 7.531 1.00 97.12 166 LYS A N 1
ATOM 1298 C CA . LYS A 1 166 ? 0.846 7.396 6.797 1.00 97.12 166 LYS A CA 1
ATOM 1299 C C . LYS A 1 166 ? 2.079 6.738 7.395 1.00 97.12 166 LYS A C 1
ATOM 1301 O O . LYS A 1 166 ? 2.219 6.655 8.613 1.00 97.12 166 LYS A O 1
ATOM 1306 N N . SER A 1 167 ? 2.983 6.293 6.534 1.00 96.06 167 SER A N 1
ATOM 1307 C CA . SER A 1 167 ? 4.209 5.614 6.927 1.00 96.06 167 SER A CA 1
ATOM 1308 C C . SER A 1 167 ? 5.390 6.089 6.079 1.00 96.06 167 SER A C 1
ATOM 1310 O O . SER A 1 167 ? 5.234 6.310 4.870 1.00 96.06 167 SER A O 1
ATOM 1312 N N . PRO A 1 168 ? 6.602 6.223 6.651 1.00 93.75 168 PRO A N 1
ATOM 1313 C CA . PRO A 1 168 ? 7.796 6.368 5.829 1.00 93.75 168 PRO A CA 1
ATOM 1314 C C . PRO A 1 168 ? 7.951 5.151 4.913 1.00 93.75 168 PRO A C 1
ATOM 1316 O O . PRO A 1 168 ? 7.555 4.035 5.246 1.00 93.75 168 PRO A O 1
ATOM 1319 N N . HIS A 1 169 ? 8.618 5.326 3.773 1.00 89.88 169 HIS A N 1
ATOM 1320 C CA . HIS A 1 169 ? 8.955 4.168 2.951 1.00 89.88 169 HIS A CA 1
ATOM 1321 C C . HIS A 1 169 ? 9.864 3.207 3.751 1.00 89.88 169 HIS A C 1
ATOM 1323 O O . HIS A 1 169 ? 10.894 3.675 4.255 1.00 89.88 169 HIS A O 1
ATOM 1329 N N . PRO A 1 170 ? 9.590 1.886 3.834 1.00 88.69 170 PRO A N 1
ATOM 1330 C CA . PRO A 1 170 ? 10.356 0.994 4.702 1.00 88.69 170 PRO A CA 1
ATOM 1331 C C . PRO A 1 170 ? 11.831 0.886 4.314 1.00 88.69 170 PRO A C 1
ATOM 1333 O O . PRO A 1 170 ? 12.665 0.636 5.174 1.00 88.69 170 PRO A O 1
ATOM 1336 N N . ALA A 1 171 ? 12.184 1.117 3.046 1.00 87.25 171 ALA A N 1
ATOM 1337 C CA . ALA A 1 171 ? 13.575 1.171 2.577 1.00 87.25 171 ALA A CA 1
ATOM 1338 C C . ALA A 1 171 ? 14.316 2.495 2.876 1.00 87.25 171 ALA A C 1
ATOM 1340 O O . ALA A 1 171 ? 15.501 2.609 2.559 1.00 87.25 171 ALA A O 1
ATOM 1341 N N . SER A 1 172 ? 13.658 3.496 3.475 1.00 87.69 172 SER A N 1
ATOM 1342 C CA . SER A 1 172 ? 14.297 4.768 3.848 1.00 87.69 172 SER A CA 1
ATOM 1343 C C . SER A 1 172 ? 15.482 4.543 4.790 1.00 87.69 172 SER A C 1
ATOM 1345 O O . SER A 1 172 ? 15.492 3.597 5.577 1.00 87.69 172 SER A O 1
ATOM 1347 N N . ARG A 1 173 ? 16.510 5.393 4.712 1.00 87.50 173 ARG A N 1
ATOM 1348 C CA . ARG A 1 173 ? 17.766 5.224 5.473 1.00 87.50 173 ARG A CA 1
ATOM 1349 C C . ARG A 1 173 ? 17.919 6.195 6.648 1.00 87.50 173 ARG A C 1
ATOM 1351 O O . ARG A 1 173 ? 19.008 6.297 7.201 1.00 87.50 173 ARG A O 1
ATOM 1358 N N . PHE A 1 174 ? 16.859 6.910 7.016 1.00 89.19 174 PHE A N 1
ATOM 1359 C CA . PHE A 1 174 ? 16.893 7.832 8.151 1.00 89.19 174 PHE A CA 1
ATOM 1360 C C . PHE A 1 174 ? 16.981 7.058 9.482 1.00 89.19 174 PHE A C 1
ATOM 1362 O O . PHE A 1 174 ? 16.454 5.941 9.554 1.00 89.19 174 PHE A O 1
ATOM 1369 N N . PRO A 1 175 ? 17.636 7.607 10.525 1.00 89.50 175 PRO A N 1
ATOM 1370 C CA . PRO A 1 175 ? 17.941 6.872 11.760 1.00 89.50 175 PRO A CA 1
ATOM 1371 C C . PRO A 1 175 ? 16.723 6.304 12.504 1.00 89.50 175 PRO A C 1
ATOM 1373 O O . PRO A 1 175 ? 16.813 5.261 13.149 1.00 89.50 175 PRO A O 1
ATOM 1376 N N . ASP A 1 176 ? 15.577 6.966 12.403 1.00 93.81 176 ASP A N 1
ATOM 1377 C CA . ASP A 1 176 ? 14.355 6.681 13.153 1.00 93.81 176 ASP A CA 1
ATOM 1378 C C . ASP A 1 176 ? 13.319 5.851 12.375 1.00 93.81 176 ASP A C 1
ATOM 1380 O O . ASP A 1 176 ? 12.294 5.472 12.942 1.00 93.81 176 ASP A O 1
ATOM 1384 N N . VAL A 1 177 ? 13.596 5.472 11.118 1.00 93.06 177 VAL A N 1
ATOM 1385 C CA . VAL A 1 177 ? 12.654 4.723 10.259 1.00 93.06 177 VAL A CA 1
ATOM 1386 C C . VAL A 1 177 ? 12.122 3.452 10.932 1.00 93.06 177 VAL A C 1
ATOM 1388 O O . VAL A 1 177 ? 10.953 3.105 10.798 1.00 93.06 177 VAL A O 1
ATOM 1391 N N . HIS A 1 178 ? 12.961 2.756 11.704 1.00 93.69 178 HIS A N 1
ATOM 1392 C CA . HIS A 1 178 ? 12.556 1.540 12.406 1.00 93.69 178 HIS A CA 1
ATOM 1393 C C . HIS A 1 178 ? 11.568 1.808 13.541 1.00 93.69 178 HIS A C 1
ATOM 1395 O O . HIS A 1 178 ? 10.713 0.962 13.791 1.00 93.69 178 HIS A O 1
ATOM 1401 N N . GLN A 1 179 ? 11.701 2.940 14.238 1.00 96.62 179 GLN A N 1
ATOM 1402 C CA . GLN A 1 179 ? 10.747 3.333 15.270 1.00 96.62 179 GLN A CA 1
ATOM 1403 C C . GLN A 1 179 ? 9.435 3.769 14.622 1.00 96.62 179 GLN A C 1
ATOM 1405 O O . GLN A 1 179 ? 8.397 3.223 14.969 1.00 96.62 179 GLN A O 1
ATOM 1410 N N . GLN A 1 180 ? 9.498 4.616 13.592 1.00 96.62 180 GLN A N 1
ATOM 1411 C CA . GLN A 1 180 ? 8.308 5.062 12.865 1.00 96.62 180 GLN A CA 1
ATOM 1412 C C . GLN A 1 180 ? 7.493 3.884 12.300 1.00 96.62 180 GLN A C 1
ATOM 1414 O O . GLN A 1 180 ? 6.271 3.865 12.408 1.00 96.62 180 GLN A O 1
ATOM 1419 N N . LEU A 1 181 ? 8.145 2.848 11.753 1.00 96.69 181 LEU A N 1
ATOM 1420 C CA . LEU A 1 181 ? 7.448 1.635 11.299 1.00 96.69 181 LEU A CA 1
ATOM 1421 C C . LEU A 1 181 ? 6.766 0.873 12.447 1.00 96.69 181 LEU A C 1
ATOM 1423 O O . LEU A 1 181 ? 5.687 0.318 12.247 1.00 96.69 181 LEU A O 1
ATOM 1427 N N . ARG A 1 182 ? 7.371 0.834 13.644 1.00 97.31 182 ARG A N 1
ATOM 1428 C CA . ARG A 1 182 ? 6.740 0.228 14.829 1.00 97.31 182 ARG A CA 1
ATOM 1429 C C . ARG A 1 182 ? 5.522 1.023 15.284 1.00 97.31 182 ARG A C 1
ATOM 1431 O O . ARG A 1 182 ? 4.517 0.407 15.623 1.00 97.31 182 ARG A O 1
ATOM 1438 N N . ASP A 1 183 ? 5.596 2.349 15.245 1.00 97.81 183 ASP A N 1
ATOM 1439 C CA . ASP A 1 183 ? 4.488 3.228 15.626 1.00 97.81 183 ASP A CA 1
ATOM 1440 C C . ASP A 1 183 ? 3.307 3.062 14.658 1.00 97.81 183 ASP A C 1
ATOM 1442 O O . ASP A 1 183 ? 2.162 2.913 15.081 1.00 97.81 183 ASP A O 1
ATOM 1446 N N . VAL A 1 184 ? 3.593 2.962 13.355 1.00 97.50 184 VAL A N 1
ATOM 1447 C CA . VAL A 1 184 ? 2.595 2.642 12.320 1.00 97.50 184 VAL A CA 1
ATOM 1448 C C . VAL A 1 184 ? 1.964 1.273 12.575 1.00 97.50 184 VAL A C 1
ATOM 1450 O O . VAL A 1 184 ? 0.743 1.148 12.517 1.00 97.50 184 VAL A O 1
ATOM 1453 N N . ALA A 1 185 ? 2.761 0.250 12.895 1.00 97.25 185 ALA A N 1
ATOM 1454 C CA . ALA A 1 185 ? 2.238 -1.078 13.210 1.00 97.25 185 ALA A CA 1
ATOM 1455 C C . ALA A 1 185 ? 1.380 -1.079 14.487 1.00 97.25 185 ALA A C 1
ATOM 1457 O O . ALA A 1 185 ? 0.367 -1.770 14.542 1.00 97.25 185 ALA A O 1
ATOM 1458 N N . ALA A 1 186 ? 1.755 -0.306 15.511 1.00 97.25 186 ALA A N 1
ATOM 1459 C CA . ALA A 1 186 ? 0.958 -0.143 16.725 1.00 97.25 186 ALA A CA 1
ATOM 1460 C C . ALA A 1 186 ? -0.389 0.529 16.422 1.00 97.25 186 ALA A C 1
ATOM 1462 O O . ALA A 1 186 ? -1.429 0.003 16.816 1.00 97.25 186 ALA A O 1
ATOM 1463 N N . ARG A 1 187 ? -0.377 1.622 15.648 1.00 97.06 187 ARG A N 1
ATOM 1464 C CA . ARG A 1 187 ? -1.596 2.313 15.215 1.00 97.06 187 ARG A CA 1
ATOM 1465 C C . ARG A 1 187 ? -2.493 1.419 14.363 1.00 97.06 187 ARG A C 1
ATOM 1467 O O . ARG A 1 187 ? -3.704 1.422 14.542 1.00 97.06 187 ARG A O 1
ATOM 1474 N N . TRP A 1 188 ? -1.911 0.647 13.450 1.00 96.75 188 TRP A N 1
ATOM 1475 C CA . TRP A 1 188 ? -2.658 -0.316 12.645 1.00 96.75 188 TRP A CA 1
ATOM 1476 C C . TRP A 1 188 ? -3.374 -1.339 13.533 1.00 96.75 188 TRP A C 1
ATOM 1478 O O . TRP A 1 188 ? -4.585 -1.480 13.405 1.00 96.75 188 TRP A O 1
ATOM 1488 N N . ARG A 1 189 ? -2.669 -1.958 14.495 1.00 95.31 189 ARG A N 1
ATOM 1489 C CA . ARG A 1 189 ? -3.273 -2.916 15.440 1.00 95.31 189 ARG A CA 1
ATOM 1490 C C . ARG A 1 189 ? -4.405 -2.294 16.254 1.00 95.31 189 ARG A C 1
ATOM 1492 O O . ARG A 1 189 ? -5.436 -2.927 16.429 1.00 95.31 189 ARG A O 1
ATOM 1499 N N . GLU A 1 190 ? -4.229 -1.066 16.736 1.00 95.19 190 GLU A N 1
ATOM 1500 C CA . GLU A 1 190 ? -5.275 -0.333 17.462 1.00 95.19 190 GLU A CA 1
ATOM 1501 C C . GLU A 1 190 ? -6.549 -0.192 16.615 1.00 95.19 190 GLU A C 1
ATOM 1503 O O . GLU A 1 190 ? -7.647 -0.473 17.086 1.00 95.19 190 GLU A O 1
ATOM 1508 N N . VAL A 1 191 ? -6.398 0.189 15.343 1.00 93.44 191 VAL A N 1
ATOM 1509 C CA . VAL A 1 191 ? -7.524 0.393 14.424 1.00 93.44 191 VAL A CA 1
ATOM 1510 C C . VAL A 1 191 ? -8.169 -0.927 14.006 1.00 93.44 191 VAL A C 1
ATOM 1512 O O . VAL A 1 191 ? -9.380 -0.956 13.795 1.00 93.44 191 VAL A O 1
ATOM 1515 N N . THR A 1 192 ? -7.403 -2.010 13.861 1.00 91.88 192 THR A N 1
ATOM 1516 C CA . THR A 1 192 ? -7.947 -3.307 13.432 1.00 91.88 192 THR A CA 1
ATOM 1517 C C . THR A 1 192 ? -8.565 -4.125 14.559 1.00 91.88 192 THR A C 1
ATOM 1519 O O . THR A 1 192 ? -9.415 -4.957 14.272 1.00 91.88 192 THR A O 1
ATOM 1522 N N . SER A 1 193 ? -8.147 -3.910 15.809 1.00 87.31 193 SER A N 1
ATOM 1523 C CA . SER A 1 193 ? -8.628 -4.678 16.968 1.00 87.31 193 SER A CA 1
ATOM 1524 C C . SER A 1 193 ? -9.822 -4.051 17.695 1.00 87.31 193 SER A C 1
ATOM 1526 O O . SER A 1 193 ? -10.441 -4.735 18.507 1.00 87.31 193 SER A O 1
ATOM 1528 N N . GLY A 1 194 ? -10.101 -2.762 17.472 1.00 68.88 194 GLY A N 1
ATOM 1529 C CA . GLY A 1 194 ? -11.288 -2.073 18.003 1.00 68.88 194 GLY A CA 1
ATOM 1530 C C . GLY A 1 194 ? -12.507 -2.257 17.119 1.00 68.88 194 GLY A C 1
ATOM 1531 O O . GLY A 1 194 ? -13.627 -2.312 17.660 1.00 68.88 194 GLY A O 1
#

pLDDT: mean 78.57, std 18.01, range [26.5, 98.0]

Secondary structure (DSSP, 8-state):
-------S-SS-HHHHHHHHHHH-------PPPPPSS-EEEEES-EE-TT--HHHHHHHTTS-HHHHHHHHHHHHHTT-HHHHHHHHHH-HHHHHHSEEEES-S-EESSTT------HHHHHHHHHHH--SEEEEESHHHHHHHHHHHHS----HHHHT---EEEEE--TT--STTHHHHHHHHHHHHHHHHH-

Foldseek 3Di:
DDDPPPPQFLADPVLVVVLCVVPVDDDPPPTDGQQPFAEEEAAQAAEDLPDDPVNLVCLVVDQLSNQQVVQLVSLVPDDLLVVLLCLQQNPVSSNNYRYHYQDSGYHNDPPDGDAGDLVSVVSNCLVRLGQEYEYEADRSVVSVVCNVVVDPDPVSVVPSHHHYQYAYHCPDDDPCNSVRSNVSSVVVCVSSVD

Sequence (194 aa):
MAVDRHDGQLVCEDCGKALQRELGASIDWTPLPKPDKVTLAILQNQWGHTATPEKVARLKDWKPEIFAGYVGMCLRGGCQTYQRIIKAFGEEAFRTIVWTNASREAGTTSSCKFDADLQHLDETLRHFKPDVVIVFGKVAEEGLAKWRGSLEYTESVASLAFVEIKSPHPASRFPDVHQQLRDVAARWREVTSG